Protein AF-A0A383EF62-F1 (afdb_monomer_lite)

Structure (mmCIF, N/CA/C/O backbone):
data_AF-A0A383EF62-F1
#
_entry.id   AF-A0A383EF62-F1
#
loop_
_atom_site.group_PDB
_atom_site.id
_atom_site.type_symbol
_atom_site.label_atom_id
_atom_site.label_alt_id
_atom_site.label_comp_id
_atom_site.label_asym_id
_atom_site.label_entity_id
_atom_site.label_seq_id
_atom_site.pdbx_PDB_ins_code
_atom_site.Cartn_x
_atom_site.Cartn_y
_atom_site.Cartn_z
_atom_site.occupancy
_atom_site.B_iso_or_equiv
_atom_site.auth_seq_id
_atom_site.auth_comp_id
_atom_site.auth_asym_id
_atom_site.auth_atom_id
_atom_site.pdbx_PDB_model_num
ATOM 1 N N . MET A 1 1 ? -13.815 38.422 -70.186 1.00 56.66 1 MET A N 1
ATOM 2 C CA . MET A 1 1 ? -12.789 39.256 -69.509 1.00 56.66 1 MET A CA 1
ATOM 3 C C . MET A 1 1 ? -13.040 39.519 -68.015 1.00 56.66 1 MET A C 1
ATOM 5 O O . MET A 1 1 ? -12.067 39.800 -67.333 1.00 56.66 1 MET A O 1
ATOM 9 N N . LYS A 1 2 ? -14.266 39.403 -67.470 1.00 50.16 2 LYS A N 1
ATOM 10 C CA . LYS A 1 2 ? -14.541 39.654 -66.032 1.00 50.16 2 LYS A CA 1
ATOM 11 C C . LYS A 1 2 ? -14.175 38.487 -65.085 1.00 50.16 2 LYS A C 1
ATOM 13 O O . LYS A 1 2 ? -13.701 38.729 -63.982 1.00 50.16 2 LYS A O 1
ATOM 18 N N . GLU A 1 3 ? -14.290 37.244 -65.553 1.00 51.97 3 GLU A N 1
ATOM 19 C CA . GLU A 1 3 ? -13.977 36.006 -64.801 1.00 51.97 3 GLU A CA 1
ATOM 20 C C . GLU A 1 3 ? -12.494 35.874 -64.390 1.00 51.97 3 GLU A C 1
ATOM 22 O O . GLU A 1 3 ? -12.165 35.470 -63.276 1.00 51.97 3 GLU A O 1
ATOM 27 N N . LEU A 1 4 ? -11.568 36.270 -65.272 1.00 53.25 4 LEU A N 1
ATOM 28 C CA . LEU A 1 4 ? -10.126 36.143 -65.022 1.00 53.25 4 LEU A CA 1
ATOM 29 C C . LEU A 1 4 ? -9.615 37.156 -63.981 1.00 53.25 4 LEU A C 1
ATOM 31 O O . LEU A 1 4 ? -8.597 36.921 -63.332 1.00 53.25 4 LEU A O 1
ATOM 35 N N . PHE A 1 5 ? -10.325 38.279 -63.829 1.00 52.62 5 PHE A N 1
ATOM 36 C CA . PHE A 1 5 ? -10.004 39.319 -62.855 1.00 52.62 5 PHE A CA 1
ATOM 37 C C . PHE A 1 5 ? -10.356 38.824 -61.446 1.00 52.62 5 PHE A C 1
ATOM 39 O O . PHE A 1 5 ? -9.477 38.747 -60.594 1.00 52.62 5 PHE A O 1
ATOM 46 N N . PHE A 1 6 ? -11.585 38.342 -61.231 1.00 53.09 6 PHE A N 1
ATOM 47 C CA . PHE A 1 6 ? -12.034 37.827 -59.928 1.00 53.09 6 PHE A CA 1
ATOM 48 C C . PHE A 1 6 ? -11.171 36.677 -59.391 1.00 53.09 6 PHE A C 1
ATOM 50 O O . PHE A 1 6 ? -10.865 36.634 -58.200 1.00 53.09 6 PHE A O 1
ATOM 57 N N . ARG A 1 7 ? -10.692 35.789 -60.269 1.00 54.44 7 ARG A N 1
ATOM 58 C CA . ARG A 1 7 ? -9.859 34.645 -59.874 1.00 54.44 7 ARG A CA 1
ATOM 59 C C . ARG A 1 7 ? -8.465 35.045 -59.373 1.00 54.44 7 ARG A C 1
ATOM 61 O O . ARG A 1 7 ? -7.948 34.392 -58.473 1.00 54.44 7 ARG A O 1
ATOM 68 N N . LYS A 1 8 ? -7.870 36.127 -59.898 1.00 54.38 8 LYS A N 1
ATOM 69 C CA . LYS A 1 8 ? -6.567 36.638 -59.427 1.00 54.38 8 LYS A CA 1
ATOM 70 C C . LYS A 1 8 ? -6.681 37.346 -58.078 1.00 54.38 8 LYS A C 1
ATOM 72 O O . LYS A 1 8 ? -5.857 37.098 -57.204 1.00 54.38 8 LYS A O 1
ATOM 77 N N . TYR A 1 9 ? -7.723 38.154 -57.878 1.00 57.47 9 TYR A N 1
ATOM 78 C CA . TYR A 1 9 ? -7.946 38.816 -56.588 1.00 57.47 9 TYR A CA 1
ATOM 79 C C . TYR A 1 9 ? -8.368 37.827 -55.500 1.00 57.47 9 TYR A C 1
ATOM 81 O O . TYR A 1 9 ? -7.901 37.953 -54.375 1.00 57.47 9 TYR A O 1
ATOM 89 N N . SER A 1 10 ? -9.148 36.793 -55.835 1.00 56.66 10 SER A N 1
ATOM 90 C CA . SER A 1 10 ? -9.503 35.731 -54.887 1.00 56.66 10 SER A CA 1
ATOM 91 C C . SER A 1 10 ? -8.289 34.917 -54.433 1.00 56.66 10 SER A C 1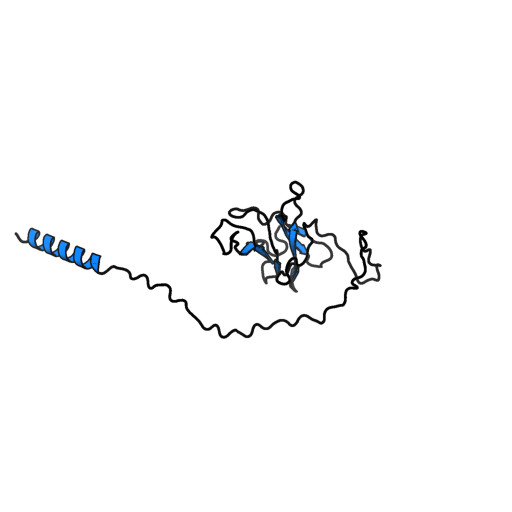
ATOM 93 O O . SER A 1 10 ? -8.230 34.533 -53.270 1.00 56.66 10 SER A O 1
ATOM 95 N N . PHE A 1 11 ? -7.312 34.672 -55.316 1.00 57.12 11 PHE A N 1
ATOM 96 C CA . PHE A 1 11 ? -6.078 33.965 -54.954 1.00 57.12 11 PHE A CA 1
ATOM 97 C C . PHE A 1 11 ? -5.161 34.829 -54.079 1.00 57.12 11 PHE A C 1
ATOM 99 O O . PHE A 1 11 ? -4.606 34.338 -53.101 1.00 57.12 11 PHE A O 1
ATOM 106 N N . ILE A 1 12 ? -5.049 36.127 -54.386 1.00 59.34 12 ILE A N 1
ATOM 107 C CA . ILE A 1 12 ? -4.284 37.083 -53.569 1.00 59.34 12 ILE A CA 1
ATOM 108 C C . ILE A 1 12 ? -4.917 37.229 -52.177 1.00 59.34 12 ILE A C 1
ATOM 110 O O . ILE A 1 12 ? -4.198 37.214 -51.181 1.00 59.34 12 ILE A O 1
ATOM 114 N N . LEU A 1 13 ? -6.251 37.277 -52.085 1.00 57.12 13 LEU A N 1
ATOM 115 C CA . LEU A 1 13 ? -6.953 37.347 -50.801 1.00 57.12 13 LEU A CA 1
ATOM 116 C C . LEU A 1 13 ? -6.716 36.090 -49.945 1.00 57.12 13 LEU A C 1
ATOM 118 O O . LEU A 1 13 ? -6.512 36.204 -48.741 1.00 57.12 13 LEU A O 1
ATOM 122 N N . PHE A 1 14 ? -6.696 34.904 -50.563 1.00 57.47 14 PHE A N 1
ATOM 123 C CA . PHE A 1 14 ? -6.457 33.636 -49.862 1.00 57.47 14 PHE A CA 1
ATOM 124 C C . PHE A 1 14 ? -5.013 33.509 -49.356 1.00 57.47 14 PHE A C 1
ATOM 126 O O . PHE A 1 14 ? -4.787 33.045 -48.240 1.00 57.47 14 PHE A O 1
ATOM 133 N N . VAL A 1 15 ? -4.034 33.978 -50.139 1.00 58.94 15 VAL A N 1
ATOM 134 C CA . VAL A 1 15 ? -2.626 34.009 -49.715 1.00 58.94 15 VAL A CA 1
ATOM 135 C C . VAL A 1 15 ? -2.436 35.002 -48.565 1.00 58.94 15 VAL A C 1
ATOM 137 O O . VAL A 1 15 ? -1.815 34.647 -47.566 1.00 58.94 15 VAL A O 1
ATOM 140 N N . CYS A 1 16 ? -3.043 36.192 -48.618 1.00 55.56 16 CYS A N 1
ATOM 141 C CA . CYS A 1 16 ? -2.976 37.153 -47.513 1.00 55.56 16 CYS A CA 1
ATOM 142 C C . CYS A 1 16 ? -3.655 36.650 -46.225 1.00 55.56 16 CYS A C 1
ATOM 144 O O . CYS A 1 16 ? -3.135 36.906 -45.143 1.00 55.56 16 CYS A O 1
ATOM 146 N N . LEU A 1 17 ? -4.756 35.893 -46.323 1.00 52.44 17 LEU A N 1
ATOM 147 C CA . LEU A 1 17 ? -5.434 35.309 -45.155 1.00 52.44 17 LEU A CA 1
ATOM 148 C C . LEU A 1 17 ? -4.648 34.139 -44.531 1.00 52.44 17 LEU A C 1
ATOM 150 O O . LEU A 1 17 ? -4.770 33.876 -43.339 1.00 52.44 17 LEU A O 1
ATOM 154 N N . SER A 1 18 ? -3.823 33.442 -45.321 1.00 55.59 18 SER A N 1
ATOM 155 C CA . SER A 1 18 ? -2.983 32.343 -44.822 1.00 55.59 18 SER A CA 1
ATOM 156 C C . SER A 1 18 ? -1.763 32.816 -44.019 1.00 55.59 18 SER A C 1
ATOM 158 O O . SER A 1 18 ? -1.292 32.091 -43.147 1.00 55.59 18 SER A O 1
ATOM 160 N N . VAL A 1 19 ? -1.282 34.046 -44.249 1.00 54.69 19 VAL A N 1
ATOM 161 C CA . VAL A 1 19 ? -0.115 34.610 -43.539 1.00 54.69 19 VAL A CA 1
ATOM 162 C C . VAL A 1 19 ? -0.500 35.221 -42.184 1.00 54.69 19 VAL A C 1
ATOM 164 O O . VAL A 1 19 ? 0.344 35.337 -41.300 1.00 54.69 19 VAL A O 1
ATOM 167 N N . THR A 1 20 ? -1.775 35.546 -41.960 1.00 53.31 20 THR A N 1
ATOM 168 C CA . THR A 1 20 ? -2.258 36.075 -40.671 1.00 53.31 20 THR A CA 1
ATOM 169 C C . THR A 1 20 ? -2.649 34.991 -39.662 1.00 53.31 20 THR A C 1
ATOM 171 O O . THR A 1 20 ? -3.020 35.315 -38.538 1.00 53.31 20 THR A O 1
ATOM 174 N N . LEU A 1 21 ? -2.521 33.708 -40.022 1.00 49.56 21 LEU A N 1
ATOM 175 C CA . LEU A 1 21 ? -2.702 32.561 -39.125 1.00 49.56 21 LEU A CA 1
ATOM 176 C C . LEU A 1 21 ? -1.355 31.957 -38.696 1.00 49.56 21 LEU A C 1
ATOM 178 O O . LEU A 1 21 ? -1.209 30.739 -38.597 1.00 49.56 21 LEU A O 1
ATOM 182 N N . LEU A 1 22 ? -0.360 32.792 -38.379 1.00 51.91 22 LEU A N 1
ATOM 183 C CA . LEU A 1 22 ? 0.607 32.372 -37.369 1.00 51.91 22 LEU A CA 1
ATOM 184 C C . LEU A 1 22 ? -0.126 32.426 -36.030 1.00 51.91 22 LEU A C 1
ATOM 186 O O . LEU A 1 22 ? -0.239 33.474 -35.402 1.00 51.91 22 LEU A O 1
ATOM 190 N N . ALA A 1 23 ? -0.667 31.283 -35.614 1.00 51.28 23 ALA A N 1
ATOM 191 C CA . ALA A 1 23 ? -1.029 31.085 -34.225 1.00 51.28 23 ALA A CA 1
ATOM 192 C C . ALA A 1 23 ? 0.264 31.213 -33.414 1.00 51.28 23 ALA A C 1
ATOM 194 O O . ALA A 1 23 ? 1.048 30.264 -33.329 1.00 51.28 23 ALA A O 1
ATOM 195 N N . GLU A 1 24 ? 0.516 32.399 -32.859 1.00 54.06 24 GLU A N 1
ATOM 196 C CA . GLU A 1 24 ? 1.435 32.533 -31.742 1.00 54.06 24 GLU A CA 1
ATOM 197 C C . GLU A 1 24 ? 0.962 31.517 -30.708 1.00 54.06 24 GLU A C 1
ATOM 199 O O . GLU A 1 24 ? -0.131 31.626 -30.158 1.00 54.06 24 GLU A O 1
ATOM 204 N N . ARG A 1 25 ? 1.743 30.453 -30.508 1.00 50.47 25 ARG A N 1
ATOM 205 C CA . ARG A 1 25 ? 1.612 29.645 -29.305 1.00 50.47 25 ARG A CA 1
ATOM 206 C C . ARG A 1 25 ? 2.207 30.532 -28.225 1.00 50.47 25 ARG A C 1
ATOM 208 O O . ARG A 1 25 ? 3.436 30.637 -28.209 1.00 50.47 25 ARG A O 1
ATOM 215 N N . PRO A 1 26 ? 1.409 31.213 -27.379 1.00 57.97 26 PRO A N 1
ATOM 216 C CA . PRO A 1 26 ? 2.000 31.915 -26.258 1.00 57.97 26 PRO A CA 1
ATOM 217 C C . PRO A 1 26 ? 2.837 30.876 -25.520 1.00 57.97 26 PRO A C 1
ATOM 219 O O . PRO A 1 26 ? 2.345 29.784 -25.213 1.00 57.97 26 PRO A O 1
ATOM 222 N N . ALA A 1 27 ? 4.127 31.166 -25.324 1.00 61.03 27 ALA A N 1
ATOM 223 C CA . ALA A 1 27 ? 4.949 30.339 -24.455 1.00 61.03 27 ALA A CA 1
ATOM 224 C C . ALA A 1 27 ? 4.149 30.155 -23.160 1.00 61.03 27 ALA A C 1
ATOM 226 O O . ALA A 1 27 ? 3.570 31.144 -22.696 1.00 61.03 27 ALA A O 1
ATOM 227 N N . PRO A 1 28 ? 4.023 28.924 -22.629 1.00 53.31 28 PRO A N 1
ATOM 228 C CA . PRO A 1 28 ? 3.208 28.687 -21.453 1.00 53.31 28 PRO A CA 1
ATOM 229 C C . PRO A 1 28 ? 3.714 29.620 -20.362 1.00 53.31 28 PRO A C 1
ATOM 231 O O . PRO A 1 28 ? 4.798 29.423 -19.813 1.00 53.31 28 PRO A O 1
ATOM 234 N N . ASN A 1 29 ? 2.952 30.679 -20.095 1.00 53.69 29 ASN A N 1
ATOM 235 C CA . ASN A 1 29 ? 3.241 31.545 -18.979 1.00 53.69 29 ASN A CA 1
ATOM 236 C C . ASN A 1 29 ? 3.002 30.650 -17.783 1.00 53.69 29 ASN A C 1
ATOM 238 O O . ASN A 1 29 ? 1.869 30.227 -17.537 1.00 53.69 29 ASN A O 1
ATOM 242 N N . ARG A 1 30 ? 4.087 30.279 -17.097 1.00 51.03 30 ARG A N 1
ATOM 243 C CA . ARG A 1 30 ? 3.991 29.591 -15.821 1.00 51.03 30 ARG A CA 1
ATOM 244 C C . ARG A 1 30 ? 3.109 30.493 -14.981 1.00 51.03 30 ARG A C 1
ATOM 246 O O . ARG A 1 30 ? 3.553 31.559 -14.564 1.00 51.03 30 ARG A O 1
ATOM 253 N N . MET A 1 31 ? 1.855 30.097 -14.784 1.00 46.22 31 MET A N 1
ATOM 254 C CA . MET A 1 31 ? 1.026 30.707 -13.770 1.00 46.22 31 MET A CA 1
ATOM 255 C C . MET A 1 31 ? 1.749 30.393 -12.467 1.00 46.22 31 MET A C 1
ATOM 257 O O . MET A 1 31 ? 1.543 29.352 -11.852 1.00 46.22 31 MET A O 1
ATOM 261 N N . GLN A 1 32 ? 2.626 31.297 -12.042 1.00 53.22 32 GLN A N 1
ATOM 262 C CA . GLN A 1 32 ? 2.832 31.547 -10.634 1.00 53.22 32 GLN A CA 1
ATOM 263 C C . GLN A 1 32 ? 1.521 32.162 -10.157 1.00 53.22 32 GLN A C 1
ATOM 265 O O . GLN A 1 32 ? 1.440 33.33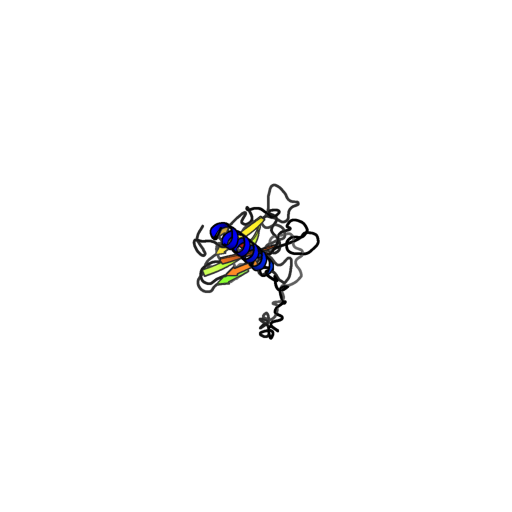5 -9.817 1.00 53.22 32 GLN A O 1
ATOM 270 N N . ALA A 1 33 ? 0.466 31.338 -10.120 1.00 53.56 33 ALA A N 1
ATOM 271 C CA . ALA A 1 33 ? -0.394 31.405 -8.972 1.00 53.56 33 ALA A CA 1
ATOM 272 C C . ALA A 1 33 ? 0.596 31.269 -7.822 1.00 53.56 33 ALA A C 1
ATOM 274 O O . ALA A 1 33 ? 1.200 30.211 -7.618 1.00 53.56 33 ALA A O 1
ATOM 275 N N . GLN A 1 34 ? 0.875 32.387 -7.160 1.00 53.75 34 GLN A N 1
ATOM 276 C CA . GLN A 1 34 ? 1.283 32.332 -5.783 1.00 53.75 34 GLN A CA 1
ATOM 277 C C . GLN A 1 34 ? 0.109 31.616 -5.129 1.00 53.75 34 GLN A C 1
ATOM 279 O O . GLN A 1 34 ? -0.900 32.224 -4.787 1.00 53.75 34 GLN A O 1
ATOM 284 N N . ILE A 1 35 ? 0.190 30.283 -5.118 1.00 54.69 35 ILE A N 1
ATOM 285 C CA . ILE A 1 35 ? -0.551 29.457 -4.198 1.00 54.69 35 ILE A CA 1
ATOM 286 C C . ILE A 1 35 ? -0.045 30.018 -2.888 1.00 54.69 35 ILE A C 1
ATOM 288 O O . ILE A 1 35 ? 1.066 29.709 -2.454 1.00 54.69 35 ILE A O 1
ATOM 292 N N . GLU A 1 36 ? -0.793 30.974 -2.345 1.00 50.06 36 GLU A N 1
ATOM 293 C CA . GLU A 1 36 ? -0.741 31.272 -0.936 1.00 50.06 36 GLU A CA 1
ATOM 294 C C . GLU A 1 36 ? -0.841 29.889 -0.323 1.00 50.06 36 GLU A C 1
ATOM 296 O O . GLU A 1 36 ? -1.825 29.185 -0.566 1.00 50.06 36 GLU A O 1
ATOM 301 N N . SER A 1 37 ? 0.271 29.403 0.238 1.00 54.56 37 SER A N 1
ATOM 302 C CA . SER A 1 37 ? 0.309 28.045 0.744 1.00 54.56 37 SER A CA 1
ATOM 303 C C . SER A 1 37 ? -0.840 28.014 1.728 1.00 54.56 37 SER A C 1
ATOM 305 O O . SER A 1 37 ? -0.752 28.695 2.751 1.00 54.56 37 SER A O 1
ATOM 307 N N . ALA A 1 38 ? -1.937 27.326 1.400 1.00 58.16 38 ALA A N 1
ATOM 308 C CA . ALA A 1 38 ? -2.932 26.997 2.396 1.00 58.16 38 ALA A CA 1
ATOM 309 C C . ALA A 1 38 ? -2.097 26.263 3.425 1.00 58.16 38 ALA A C 1
ATOM 311 O O . ALA A 1 38 ? -1.595 25.189 3.092 1.00 58.16 38 ALA A O 1
ATOM 312 N N . ALA A 1 39 ? -1.768 26.953 4.528 1.00 54.47 39 ALA A N 1
ATOM 313 C CA . ALA A 1 39 ? -0.686 26.573 5.418 1.00 54.47 39 ALA A CA 1
ATOM 314 C C . ALA A 1 39 ? -0.892 25.097 5.674 1.00 54.47 39 ALA A C 1
ATOM 316 O O . ALA A 1 39 ? -1.935 24.740 6.227 1.00 54.47 39 ALA A O 1
ATOM 317 N N . MET A 1 40 ? -0.014 24.264 5.094 1.00 48.78 40 MET A N 1
ATOM 318 C CA . MET A 1 40 ? -0.260 22.834 5.024 1.00 48.78 40 MET A CA 1
ATOM 319 C C . MET A 1 40 ? -0.469 22.440 6.466 1.00 48.78 40 MET A C 1
ATOM 321 O O . MET A 1 40 ? 0.440 22.612 7.281 1.00 48.78 40 MET A O 1
ATOM 325 N N . LYS A 1 41 ? -1.708 22.072 6.802 1.00 45.31 41 LYS A N 1
ATOM 326 C CA . LYS A 1 41 ? -2.071 21.786 8.175 1.00 45.31 41 LYS A CA 1
ATOM 327 C C . LYS A 1 41 ? -1.382 20.468 8.452 1.00 45.31 41 LYS A C 1
ATOM 329 O O . LYS A 1 41 ? -1.911 19.408 8.136 1.00 45.31 41 LYS A O 1
ATOM 334 N N . LEU A 1 42 ? -0.135 20.564 8.900 1.00 51.19 42 LEU A N 1
ATOM 335 C CA . LEU A 1 42 ? 0.658 19.424 9.284 1.00 51.19 42 LEU A CA 1
ATOM 336 C C . LEU A 1 42 ? -0.150 18.806 10.410 1.00 51.19 42 LEU A C 1
ATOM 338 O O . LEU A 1 42 ? -0.317 19.410 11.473 1.00 51.19 42 LEU A O 1
ATOM 342 N N . TRP A 1 43 ? -0.752 17.657 10.133 1.00 46.12 43 TRP A N 1
ATOM 343 C CA . TRP A 1 43 ? -1.301 16.834 11.184 1.00 46.12 43 TRP A CA 1
ATOM 344 C C . TRP A 1 43 ? -0.112 16.502 12.067 1.00 46.12 43 TRP A C 1
ATOM 346 O O . TRP A 1 43 ? 0.793 15.777 11.660 1.00 46.12 43 TRP A O 1
ATOM 356 N N . LEU A 1 44 ? -0.048 17.162 13.221 1.00 52.56 44 LEU A N 1
ATOM 357 C CA . LEU A 1 44 ? 0.991 16.900 14.190 1.00 52.56 44 LEU A CA 1
ATOM 358 C C . LEU A 1 44 ? 0.760 15.460 14.633 1.00 52.56 44 LEU A C 1
ATOM 360 O O . LEU A 1 44 ? -0.256 15.174 15.273 1.00 52.56 44 LEU A O 1
ATOM 364 N N . GLU A 1 45 ? 1.645 14.554 14.218 1.00 55.09 45 GLU A N 1
ATOM 365 C CA . GLU A 1 45 ? 1.599 13.176 14.686 1.00 55.09 45 GLU A CA 1
ATOM 366 C C . GLU A 1 45 ? 1.509 13.184 16.215 1.00 55.09 45 GLU A C 1
ATOM 368 O O . GLU A 1 45 ? 2.155 13.984 16.905 1.00 55.09 45 GLU A O 1
ATOM 373 N N . GLY A 1 46 ? 0.660 12.307 16.753 1.00 59.81 46 GLY A N 1
ATOM 374 C CA . GLY A 1 46 ? 0.599 12.088 18.191 1.00 59.81 46 GLY A CA 1
ATOM 375 C C . GLY A 1 46 ? 1.985 11.730 18.733 1.00 59.81 46 GLY A C 1
ATOM 376 O O . GLY A 1 46 ? 2.856 11.262 18.000 1.00 59.81 46 GLY A O 1
ATOM 377 N N . LYS A 1 47 ? 2.206 11.952 20.034 1.00 54.66 47 LYS A N 1
ATOM 378 C CA . LYS A 1 47 ? 3.489 11.630 20.676 1.00 54.66 47 LYS A CA 1
ATOM 379 C C . LYS A 1 47 ? 3.915 10.201 20.297 1.00 54.66 47 LYS A C 1
ATOM 381 O O . LYS A 1 47 ? 3.115 9.283 20.505 1.00 54.66 47 LYS A O 1
ATOM 386 N N . PRO A 1 48 ? 5.143 9.998 19.784 1.00 43.62 48 PRO A N 1
ATOM 387 C CA . PRO A 1 48 ? 5.600 8.678 19.386 1.00 43.62 48 PRO A CA 1
ATOM 388 C C . PRO A 1 48 ? 5.528 7.750 20.593 1.00 43.62 48 PRO A C 1
ATOM 390 O O . PRO A 1 48 ? 6.066 8.045 21.665 1.00 43.62 48 PRO A O 1
ATOM 393 N N . THR A 1 49 ? 4.841 6.626 20.440 1.00 43.09 49 THR A N 1
ATOM 394 C CA . THR A 1 49 ? 4.872 5.576 21.452 1.00 43.09 49 THR A CA 1
ATOM 395 C C . THR A 1 49 ? 6.248 4.927 21.372 1.00 43.09 49 THR A C 1
ATOM 397 O O . THR A 1 49 ? 6.647 4.426 20.321 1.00 43.09 49 THR A O 1
ATOM 400 N N . PHE A 1 50 ? 7.014 4.959 22.464 1.00 41.53 50 PHE A N 1
ATOM 401 C CA . PHE A 1 50 ? 8.311 4.290 22.519 1.00 41.53 50 PHE A CA 1
ATOM 402 C C . PHE A 1 50 ? 8.112 2.775 22.389 1.00 41.53 50 PHE A C 1
ATOM 404 O O . PHE A 1 50 ? 7.821 2.083 23.362 1.00 41.53 50 PHE A O 1
ATOM 411 N N . ILE A 1 51 ? 8.298 2.243 21.182 1.00 49.25 51 ILE A N 1
ATOM 412 C CA . ILE A 1 51 ? 8.457 0.806 20.978 1.00 49.25 51 ILE A CA 1
ATOM 413 C C . ILE A 1 51 ? 9.886 0.463 21.406 1.00 49.25 51 ILE A C 1
ATOM 415 O O . ILE A 1 51 ? 10.861 0.934 20.821 1.00 49.25 51 ILE A O 1
ATOM 419 N N . TYR A 1 52 ? 10.017 -0.329 22.472 1.00 40.41 52 TYR A N 1
ATOM 420 C CA . TYR A 1 52 ? 11.302 -0.743 23.038 1.00 40.41 52 TYR A CA 1
ATOM 421 C C . TYR A 1 52 ? 12.261 -1.280 21.960 1.00 40.41 52 TYR A C 1
ATOM 423 O O . TYR A 1 52 ? 12.081 -2.378 21.428 1.00 40.41 52 TYR A O 1
ATOM 431 N N . LYS A 1 53 ? 13.339 -0.525 21.702 1.00 42.47 53 LYS A N 1
ATOM 432 C CA . LYS A 1 53 ? 14.403 -0.786 20.711 1.00 42.47 53 LYS A CA 1
ATOM 433 C C . LYS A 1 53 ? 15.382 -1.897 21.128 1.00 42.47 53 LYS A C 1
ATOM 435 O O . LYS A 1 53 ? 16.571 -1.840 20.827 1.00 42.47 53 LYS A O 1
ATOM 440 N N . LYS A 1 54 ? 14.915 -2.913 21.856 1.00 44.91 54 LYS A N 1
ATOM 441 C CA . LYS A 1 54 ? 15.742 -4.067 22.228 1.00 44.91 54 LYS A CA 1
ATOM 442 C C . LYS A 1 54 ? 14.977 -5.369 22.028 1.00 44.91 54 LYS A C 1
ATOM 444 O O . LYS A 1 54 ? 14.588 -6.029 22.981 1.00 44.91 54 LYS A O 1
ATOM 449 N N . SER A 1 55 ? 14.791 -5.769 20.773 1.00 44.31 55 SER A N 1
ATOM 450 C CA . SER A 1 55 ? 14.809 -7.201 20.467 1.00 44.31 55 SER A CA 1
ATOM 451 C C . SER A 1 55 ? 15.485 -7.442 19.123 1.00 44.31 55 SER A C 1
ATOM 453 O O . SER A 1 55 ? 14.848 -7.386 18.076 1.00 44.31 55 SER A O 1
ATOM 455 N N . ASN A 1 56 ? 16.770 -7.779 19.163 1.00 46.62 56 ASN A N 1
ATOM 456 C CA . ASN A 1 56 ? 17.412 -8.522 18.081 1.00 46.62 56 ASN A CA 1
ATOM 457 C C . ASN A 1 56 ? 17.036 -10.004 18.231 1.00 46.62 56 ASN A C 1
ATOM 459 O O . ASN A 1 56 ? 17.884 -10.846 18.499 1.00 46.62 56 ASN A O 1
ATOM 463 N N . SER A 1 57 ? 15.740 -10.306 18.161 1.00 43.59 57 SER A N 1
ATOM 464 C CA . SER A 1 57 ? 15.239 -11.676 18.118 1.00 43.59 57 SER A CA 1
ATOM 465 C C . SER A 1 57 ? 14.834 -11.952 16.680 1.00 43.59 57 SER A C 1
ATOM 467 O O . SER A 1 57 ? 13.904 -11.324 16.185 1.00 43.59 57 SER A O 1
ATOM 469 N N . SER A 1 58 ? 15.507 -12.901 16.032 1.00 49.00 58 SER A N 1
ATOM 470 C CA . SER A 1 58 ? 15.085 -13.484 14.751 1.00 49.00 58 SER A CA 1
ATOM 471 C C . SER A 1 58 ? 13.807 -14.325 14.872 1.00 49.00 58 SER A C 1
ATOM 473 O O . SER A 1 58 ? 13.264 -14.762 13.862 1.00 49.00 58 SER A O 1
ATOM 475 N N . SER A 1 59 ? 13.321 -14.566 16.094 1.00 45.69 59 SER A N 1
ATOM 476 C CA . SER A 1 59 ? 12.071 -15.280 16.341 1.00 45.69 59 SER A CA 1
ATOM 477 C C . SER A 1 59 ? 10.866 -14.339 16.301 1.00 45.69 59 SER A C 1
ATOM 479 O O . SER A 1 59 ? 10.940 -13.206 16.792 1.00 45.69 59 SER A O 1
ATOM 481 N N . LEU A 1 60 ? 9.763 -14.838 15.727 1.00 47.25 60 LEU A N 1
ATOM 482 C CA . LEU A 1 60 ? 8.432 -14.232 15.771 1.00 47.25 60 LEU A CA 1
ATOM 483 C C . LEU A 1 60 ? 8.143 -13.730 17.189 1.00 47.25 60 LEU A C 1
ATOM 485 O O . LEU A 1 60 ? 8.135 -14.498 18.154 1.00 47.25 60 LEU A O 1
ATOM 489 N N . ARG A 1 61 ? 7.920 -12.421 17.323 1.00 50.88 61 ARG A N 1
ATOM 490 C CA . ARG A 1 61 ? 7.537 -11.810 18.593 1.00 50.88 61 ARG A CA 1
ATOM 491 C C . ARG A 1 61 ? 6.105 -12.240 18.915 1.00 50.88 61 ARG A C 1
ATOM 493 O O . ARG A 1 61 ? 5.150 -11.603 18.488 1.00 50.88 61 ARG A O 1
ATOM 500 N N . ASN A 1 62 ? 5.968 -13.318 19.681 1.00 47.91 62 ASN A N 1
ATOM 501 C CA . ASN A 1 62 ? 4.693 -13.735 20.252 1.00 47.91 62 ASN A CA 1
ATOM 502 C C . ASN A 1 62 ? 4.301 -12.733 21.344 1.00 47.91 62 ASN A C 1
ATOM 504 O O . ASN A 1 62 ? 4.803 -12.792 22.469 1.00 47.91 62 ASN A O 1
ATOM 508 N N . TYR A 1 63 ? 3.438 -11.774 21.011 1.00 53.25 63 TYR A N 1
ATOM 509 C CA . TYR A 1 63 ? 2.801 -10.941 22.025 1.00 53.25 63 TYR A CA 1
ATOM 510 C C . TYR A 1 63 ? 1.932 -11.853 22.898 1.00 53.25 63 TYR A C 1
ATOM 512 O O . TYR A 1 63 ? 1.159 -12.660 22.382 1.00 53.25 63 TYR A O 1
ATOM 520 N N . ARG A 1 64 ? 2.086 -11.780 24.229 1.00 45.19 64 ARG A N 1
ATOM 521 C CA . ARG A 1 64 ? 1.171 -12.487 25.135 1.00 45.19 64 ARG A CA 1
ATOM 522 C C . ARG A 1 64 ? -0.244 -12.011 24.830 1.00 45.19 64 ARG A C 1
ATOM 524 O O . ARG A 1 64 ? -0.467 -10.809 24.721 1.00 45.19 64 ARG A O 1
ATOM 531 N N . SER A 1 65 ? -1.179 -12.954 24.755 1.00 47.66 65 SER A N 1
ATOM 532 C CA . SER A 1 65 ? -2.617 -12.700 24.655 1.00 47.66 65 SER A CA 1
ATOM 533 C C . SER A 1 65 ? -3.154 -12.096 25.965 1.00 47.66 65 SER A C 1
ATOM 535 O O . SER A 1 65 ? -3.976 -12.676 26.663 1.00 47.66 65 SER A O 1
ATOM 537 N N . SER A 1 66 ? -2.648 -10.931 26.368 1.00 52.91 66 SER A N 1
ATOM 538 C CA . SER A 1 66 ? -3.347 -10.047 27.295 1.00 52.91 66 SER A CA 1
ATOM 539 C C . SER A 1 66 ? -4.338 -9.227 26.467 1.00 52.91 66 SER A C 1
ATOM 541 O O . SER A 1 66 ? -4.055 -8.091 26.112 1.00 52.91 66 SER A O 1
ATOM 543 N N . SER A 1 67 ? -5.416 -9.896 26.047 1.00 55.62 67 SER A N 1
ATOM 544 C CA . SER A 1 67 ? -6.748 -9.421 25.615 1.00 55.62 67 SER A CA 1
ATOM 545 C C . SER A 1 67 ? -6.945 -8.177 24.719 1.00 55.62 67 SER A C 1
ATOM 547 O O . SER A 1 67 ? -8.095 -7.834 24.474 1.00 55.62 67 SER A O 1
ATOM 549 N N . SER A 1 68 ? -5.920 -7.500 24.199 1.00 67.75 68 SER A N 1
ATOM 550 C CA . SER A 1 68 ? -6.105 -6.300 23.353 1.00 67.75 68 SER A CA 1
ATOM 551 C C . SER A 1 68 ? -5.141 -6.180 22.168 1.00 67.75 68 SER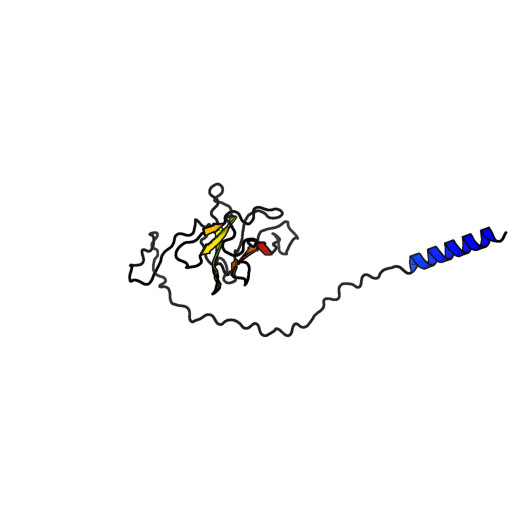 A C 1
ATOM 553 O O . SER A 1 68 ? -5.093 -5.138 21.520 1.00 67.75 68 SER A O 1
ATOM 555 N N . VAL A 1 69 ? -4.374 -7.232 21.865 1.00 68.75 69 VAL A N 1
ATOM 556 C CA . VAL A 1 69 ? -3.470 -7.274 20.706 1.00 68.75 69 VAL A CA 1
ATOM 557 C C . VAL A 1 69 ? -3.860 -8.447 19.816 1.00 68.75 69 VAL A C 1
ATOM 559 O O . VAL A 1 69 ? -3.783 -9.598 20.246 1.00 68.75 69 VAL A O 1
ATOM 562 N N . SER A 1 70 ? -4.253 -8.151 18.578 1.00 73.00 70 SER A N 1
ATOM 563 C CA . SER A 1 70 ? -4.433 -9.132 17.509 1.00 73.00 70 SER A CA 1
ATOM 564 C C . SER A 1 70 ? -3.219 -9.111 16.577 1.00 73.00 70 SER A C 1
ATOM 566 O O . SER A 1 70 ? -2.608 -8.070 16.332 1.00 73.00 70 SER A O 1
ATOM 568 N N . ILE A 1 71 ? -2.833 -10.289 16.088 1.00 81.38 71 ILE A N 1
ATOM 569 C CA . ILE A 1 71 ? -1.785 -10.453 15.078 1.00 81.38 71 ILE A CA 1
ATOM 570 C C . ILE A 1 71 ? -2.427 -11.206 13.927 1.00 81.38 71 ILE A C 1
ATOM 572 O O . ILE A 1 71 ? -2.911 -12.321 14.114 1.00 81.38 71 ILE A O 1
ATOM 576 N N . VAL A 1 72 ? -2.420 -10.594 12.750 1.00 84.44 72 VAL A N 1
ATOM 577 C CA . VAL A 1 72 ? -3.044 -11.144 11.549 1.00 84.44 72 VAL A CA 1
ATOM 578 C C . VAL A 1 72 ? -1.979 -11.258 10.470 1.00 84.44 72 VAL A C 1
ATOM 580 O O . VAL A 1 72 ? -1.235 -10.309 10.215 1.00 84.44 72 VAL A O 1
ATOM 583 N N . LEU A 1 73 ? -1.878 -12.437 9.858 1.00 87.94 73 LEU A N 1
ATOM 584 C CA . LEU A 1 73 ? -1.070 -12.620 8.659 1.00 87.94 73 LEU A CA 1
ATOM 585 C C . LEU A 1 73 ? -1.824 -12.002 7.479 1.00 87.94 73 LEU A C 1
ATOM 587 O O . LEU A 1 73 ? -2.947 -12.409 7.199 1.00 87.94 73 LEU A O 1
ATOM 591 N N . VAL A 1 74 ? -1.199 -11.035 6.808 1.00 90.81 74 VAL A N 1
ATOM 592 C CA . VAL A 1 74 ? -1.762 -10.395 5.611 1.00 90.81 74 VAL A CA 1
ATOM 593 C C . VAL A 1 74 ? -1.237 -11.085 4.355 1.00 90.81 74 VAL A C 1
ATOM 595 O O . VAL A 1 74 ? -2.007 -11.713 3.643 1.00 90.81 74 VAL A O 1
ATOM 598 N N . ASP A 1 75 ? 0.072 -11.025 4.103 1.00 91.12 75 ASP A N 1
ATOM 599 C CA . ASP A 1 75 ? 0.701 -11.683 2.950 1.00 91.12 75 ASP A CA 1
ATOM 600 C C . ASP A 1 75 ? 2.205 -11.939 3.225 1.00 91.12 75 ASP A C 1
ATOM 602 O O . ASP A 1 75 ? 2.670 -11.841 4.366 1.00 91.12 75 ASP A O 1
ATOM 606 N N . SER A 1 76 ? 2.992 -12.213 2.184 1.00 88.69 76 SER A N 1
ATOM 607 C CA . SER A 1 76 ? 4.450 -12.092 2.158 1.00 88.69 76 SER A CA 1
ATOM 608 C C . SER A 1 76 ? 4.879 -10.813 1.431 1.00 88.69 76 SER A C 1
ATOM 610 O O . SER A 1 76 ? 4.499 -10.580 0.284 1.00 88.69 76 SER A O 1
ATOM 612 N N . SER A 1 77 ? 5.734 -10.004 2.065 1.00 85.69 77 SER A N 1
ATOM 613 C CA . SER A 1 77 ? 6.230 -8.745 1.491 1.00 85.69 77 SER A CA 1
ATOM 614 C C . SER A 1 77 ? 7.754 -8.713 1.347 1.00 85.69 77 SER A C 1
ATOM 616 O O . SER A 1 77 ? 8.496 -9.147 2.234 1.00 85.69 77 SER A O 1
ATOM 618 N N . ARG A 1 78 ? 8.237 -8.127 0.246 1.00 79.88 78 ARG A N 1
ATOM 619 C CA . ARG A 1 78 ? 9.649 -7.804 0.017 1.00 79.88 78 ARG A CA 1
ATOM 620 C C . ARG A 1 78 ? 9.993 -6.473 0.687 1.00 79.88 78 ARG A C 1
ATOM 622 O O . ARG A 1 78 ? 9.505 -5.420 0.294 1.00 79.88 78 ARG A O 1
ATOM 629 N N . ASN A 1 79 ? 10.918 -6.506 1.648 1.00 73.38 79 ASN A N 1
ATOM 630 C CA . ASN A 1 79 ? 11.308 -5.353 2.479 1.00 73.38 79 ASN A CA 1
ATOM 631 C C . ASN A 1 79 ? 10.199 -4.846 3.429 1.00 73.38 79 ASN A C 1
ATOM 633 O O . ASN A 1 79 ? 10.270 -3.717 3.910 1.00 73.38 79 ASN A O 1
ATOM 637 N N . GLY A 1 80 ? 9.219 -5.698 3.748 1.00 66.62 80 GLY A N 1
ATOM 638 C CA . GLY A 1 80 ? 8.203 -5.437 4.770 1.00 66.62 80 GLY A CA 1
ATOM 639 C C . GLY A 1 80 ? 7.026 -4.570 4.313 1.00 66.62 80 GLY A C 1
ATOM 640 O O . GLY A 1 80 ? 6.919 -4.156 3.162 1.00 66.62 80 GLY A O 1
ATOM 641 N N . TYR A 1 81 ? 6.097 -4.335 5.237 1.00 62.78 81 TYR A N 1
ATOM 642 C CA . TYR A 1 81 ? 4.831 -3.623 5.006 1.00 62.78 81 TYR A CA 1
ATOM 643 C C . TYR A 1 81 ? 4.921 -2.112 5.265 1.00 62.78 81 TYR A C 1
ATOM 645 O O . TYR A 1 81 ? 3.917 -1.418 5.196 1.00 62.78 81 TYR A O 1
ATOM 653 N N . GLY A 1 82 ? 6.102 -1.595 5.625 1.00 60.97 82 GLY A N 1
ATOM 654 C CA . GLY A 1 82 ? 6.209 -0.310 6.311 1.00 60.97 82 GLY A CA 1
ATOM 655 C C . GLY A 1 82 ? 7.408 0.533 5.899 1.00 60.97 82 GLY A C 1
ATOM 656 O O . GLY A 1 82 ? 8.548 0.121 6.084 1.00 60.97 82 GLY A O 1
ATOM 657 N N . MET A 1 83 ? 7.113 1.738 5.405 1.00 54.12 83 MET A N 1
ATOM 658 C CA . MET A 1 83 ? 7.952 2.942 5.431 1.00 54.12 83 MET A CA 1
ATOM 659 C C . MET A 1 83 ? 9.431 2.762 5.080 1.00 54.12 83 MET A C 1
ATOM 661 O O . MET A 1 83 ? 10.311 3.119 5.860 1.00 54.12 83 MET A O 1
ATOM 665 N N . VAL A 1 84 ? 9.741 2.308 3.862 1.00 52.62 84 VAL A N 1
ATOM 666 C CA . VAL A 1 84 ? 11.114 2.494 3.347 1.00 52.62 84 VAL A CA 1
ATOM 667 C C . VAL A 1 84 ? 11.471 3.995 3.320 1.00 52.62 84 VAL A C 1
ATOM 669 O O . VAL A 1 84 ? 12.636 4.357 3.454 1.00 52.62 84 VAL A O 1
ATOM 672 N N . ALA A 1 85 ? 10.463 4.871 3.206 1.00 60.94 85 ALA A N 1
ATOM 673 C CA . ALA A 1 85 ? 10.578 6.316 3.366 1.00 60.94 85 ALA A CA 1
ATOM 674 C C . ALA A 1 85 ? 9.450 6.859 4.263 1.00 60.94 85 ALA A C 1
ATOM 676 O O . ALA A 1 85 ? 8.311 6.393 4.173 1.00 60.94 85 ALA A O 1
ATOM 677 N N . GLY A 1 86 ? 9.748 7.878 5.081 1.00 58.62 86 GLY A N 1
ATOM 678 C CA . GLY A 1 86 ? 8.780 8.516 5.992 1.00 58.62 86 GLY A CA 1
ATOM 679 C C . GLY A 1 86 ? 7.609 9.220 5.294 1.00 58.62 86 GLY A C 1
ATOM 680 O O . GLY A 1 86 ? 6.649 9.608 5.940 1.00 58.62 86 GLY A O 1
ATOM 681 N N . ASN A 1 87 ? 7.667 9.360 3.969 1.00 68.62 87 ASN A N 1
ATOM 682 C CA . ASN A 1 87 ? 6.618 9.959 3.145 1.00 68.62 87 ASN A CA 1
ATOM 683 C C . ASN A 1 87 ? 5.592 8.939 2.623 1.00 68.62 87 ASN A C 1
ATOM 685 O O . ASN A 1 87 ? 4.715 9.320 1.855 1.00 68.62 87 ASN A O 1
ATOM 689 N N . THR A 1 88 ? 5.725 7.652 2.964 1.00 76.00 88 THR A N 1
ATOM 690 C CA . THR A 1 88 ? 4.770 6.617 2.531 1.00 76.00 88 THR A CA 1
ATOM 691 C C . THR A 1 88 ? 3.728 6.347 3.600 1.00 76.00 88 THR A C 1
ATOM 693 O O . THR A 1 88 ? 4.056 6.262 4.782 1.00 76.00 88 THR A O 1
ATOM 696 N N . THR A 1 89 ? 2.482 6.157 3.172 1.00 87.25 89 THR A N 1
ATOM 697 C CA . THR A 1 89 ? 1.351 5.833 4.050 1.00 87.25 89 THR A CA 1
ATOM 698 C C . THR A 1 89 ? 0.827 4.446 3.679 1.00 87.25 89 THR A C 1
ATOM 700 O O . THR A 1 89 ? -0.142 4.341 2.938 1.00 87.25 89 THR A O 1
ATOM 703 N N . PRO A 1 90 ? 1.481 3.354 4.114 1.00 89.50 90 PRO A N 1
ATOM 704 C CA . PRO A 1 90 ? 1.160 2.000 3.653 1.00 89.50 90 PRO A CA 1
ATOM 705 C C . PRO A 1 90 ? -0.133 1.425 4.246 1.00 89.50 90 PRO A C 1
ATOM 707 O O . PRO A 1 90 ? -0.585 0.384 3.791 1.00 89.50 90 PRO A O 1
ATOM 710 N N . LEU A 1 91 ? -0.727 2.067 5.253 1.00 90.81 91 LEU A N 1
ATOM 711 C CA . LEU A 1 91 ? -1.989 1.667 5.870 1.00 90.81 91 LEU A CA 1
ATOM 712 C C . LEU A 1 91 ? -2.865 2.907 6.045 1.00 90.81 91 LEU A C 1
ATOM 714 O O . LEU A 1 91 ? -2.414 3.911 6.595 1.00 90.81 91 LEU A O 1
ATOM 718 N N . SER A 1 92 ? -4.111 2.816 5.602 1.00 91.56 92 SER A N 1
ATOM 719 C CA . SER A 1 92 ? -5.130 3.848 5.759 1.00 91.56 92 SER A CA 1
ATOM 720 C C . SER A 1 92 ? -6.390 3.238 6.366 1.00 91.56 92 SER A C 1
ATOM 722 O O . SER A 1 92 ? -6.659 2.050 6.189 1.00 91.56 92 SER A O 1
ATOM 724 N N . TYR A 1 93 ? -7.139 4.052 7.104 1.00 91.81 93 TYR A N 1
ATOM 725 C CA . TYR A 1 93 ? -8.395 3.669 7.734 1.00 91.81 93 TYR A CA 1
ATOM 726 C C . TYR A 1 93 ? -9.492 4.647 7.322 1.00 91.81 93 TYR A C 1
ATOM 728 O O . TYR A 1 93 ? -9.313 5.862 7.435 1.00 91.81 93 TYR A O 1
ATOM 736 N N . HIS A 1 94 ? -10.624 4.106 6.889 1.00 88.00 94 HIS A N 1
ATOM 737 C CA . HIS A 1 94 ? -11.851 4.838 6.625 1.00 88.00 94 HIS A CA 1
ATOM 738 C C . HIS A 1 94 ? -12.925 4.407 7.639 1.00 88.00 94 HIS A C 1
ATOM 740 O O . HIS A 1 94 ? -13.156 3.207 7.774 1.00 88.00 94 HIS A O 1
ATOM 746 N N . PRO A 1 95 ? -13.618 5.331 8.332 1.00 85.50 95 PRO A N 1
ATOM 747 C CA . PRO A 1 95 ? -14.575 4.982 9.389 1.00 85.50 95 PRO A CA 1
ATOM 748 C C . PRO A 1 95 ? -15.715 4.052 8.966 1.00 85.50 95 PRO A C 1
ATOM 750 O O . PRO A 1 95 ? -16.200 3.284 9.788 1.00 85.50 95 PRO A O 1
ATOM 753 N N . GLU A 1 96 ? -16.145 4.143 7.709 1.00 86.81 96 GLU A N 1
ATOM 754 C CA . GLU A 1 96 ? -17.279 3.367 7.188 1.00 86.81 96 GLU A CA 1
ATOM 755 C C . GLU A 1 96 ? -16.847 2.100 6.447 1.00 86.81 96 GLU A C 1
ATOM 757 O O . GLU A 1 96 ? -17.634 1.168 6.344 1.00 86.81 96 GLU A O 1
ATOM 762 N N . ASN A 1 97 ? -15.600 2.053 5.960 1.00 87.00 97 ASN A N 1
ATOM 763 C CA . ASN A 1 97 ? -15.135 0.975 5.080 1.00 87.00 97 ASN A CA 1
ATOM 764 C C . ASN A 1 97 ? -14.061 0.096 5.738 1.00 87.00 97 ASN A C 1
ATOM 766 O O . ASN A 1 97 ? -13.900 -1.053 5.360 1.00 87.00 97 ASN A O 1
ATOM 770 N N . GLY A 1 98 ? -13.327 0.598 6.731 1.00 90.56 98 GLY A N 1
ATOM 771 C CA . GLY A 1 98 ? -12.267 -0.139 7.417 1.00 90.56 98 GLY A CA 1
ATOM 772 C C . GLY A 1 98 ? -10.866 0.180 6.898 1.00 90.56 98 GLY A C 1
ATOM 773 O O . GLY A 1 98 ? -10.538 1.320 6.568 1.00 90.56 98 GLY A O 1
ATOM 774 N N . PHE A 1 99 ? -9.998 -0.823 6.897 1.00 92.56 99 PHE A N 1
ATOM 775 C CA . PHE A 1 99 ? -8.569 -0.724 6.632 1.00 92.56 99 PHE A CA 1
ATOM 776 C C . PHE A 1 99 ? -8.223 -1.073 5.190 1.00 92.56 99 PHE A C 1
ATOM 778 O O . PHE A 1 99 ? -8.619 -2.117 4.677 1.00 92.56 99 PHE A O 1
ATOM 785 N N . ILE A 1 100 ? -7.369 -0.256 4.583 1.00 93.75 100 ILE A N 1
ATOM 786 C CA . ILE A 1 100 ? -6.714 -0.559 3.313 1.00 93.75 100 ILE A CA 1
ATOM 787 C C . ILE A 1 100 ? -5.201 -0.448 3.478 1.00 93.75 100 ILE A C 1
ATOM 789 O O . ILE A 1 100 ? -4.679 0.531 4.015 1.00 93.75 100 ILE A O 1
ATOM 793 N N . MET A 1 101 ? -4.490 -1.470 3.023 1.00 92.75 101 MET A N 1
ATOM 794 C CA . MET A 1 101 ? -3.042 -1.583 3.103 1.00 92.75 101 MET A CA 1
ATOM 795 C C . MET A 1 101 ? -2.437 -1.689 1.705 1.00 92.75 101 MET A C 1
ATOM 797 O O . MET A 1 101 ? -3.011 -2.333 0.834 1.00 92.75 101 MET A O 1
ATOM 801 N N . ALA A 1 102 ? -1.255 -1.110 1.517 1.00 92.31 102 ALA A N 1
ATOM 802 C CA . ALA A 1 102 ? -0.440 -1.221 0.317 1.00 92.31 102 ALA A CA 1
ATOM 803 C C . ALA A 1 102 ? 0.969 -1.702 0.685 1.00 92.31 102 ALA A C 1
ATOM 805 O O . ALA A 1 102 ? 1.558 -1.244 1.665 1.00 92.31 102 ALA A O 1
ATOM 806 N N . TYR A 1 103 ? 1.529 -2.624 -0.093 1.00 91.88 103 TYR A N 1
ATOM 807 C CA . TYR A 1 103 ? 2.844 -3.202 0.186 1.00 91.88 103 TYR A CA 1
ATOM 808 C C . TYR A 1 103 ? 3.527 -3.728 -1.073 1.00 91.88 103 TYR A C 1
ATOM 810 O O . TYR A 1 103 ? 2.942 -3.837 -2.149 1.00 91.88 103 TYR A O 1
ATOM 818 N N . ARG A 1 104 ? 4.817 -4.032 -0.928 1.00 90.44 104 ARG A N 1
ATOM 819 C CA . ARG A 1 104 ? 5.617 -4.687 -1.959 1.00 90.44 104 ARG A CA 1
ATOM 820 C C . ARG A 1 104 ? 5.426 -6.187 -1.857 1.00 90.44 104 ARG A C 1
ATOM 822 O O . ARG A 1 104 ? 6.094 -6.840 -1.063 1.00 90.44 104 ARG A O 1
ATOM 829 N N . GLN A 1 105 ? 4.511 -6.736 -2.632 1.00 90.56 105 GLN A N 1
ATOM 830 C CA . GLN A 1 105 ? 4.254 -8.164 -2.618 1.00 90.56 105 GLN A CA 1
ATOM 831 C C . GLN A 1 105 ? 5.505 -8.946 -3.032 1.00 90.56 105 GLN A C 1
ATOM 833 O O . GLN A 1 105 ? 6.196 -8.600 -3.995 1.00 90.56 105 GLN A O 1
ATOM 838 N N . TRP A 1 106 ? 5.819 -9.993 -2.269 1.00 89.06 106 TRP A N 1
ATOM 839 C CA . TRP A 1 106 ? 6.966 -10.846 -2.542 1.00 89.06 106 TRP A CA 1
ATOM 840 C C . TRP A 1 106 ? 6.802 -11.589 -3.874 1.00 89.06 106 TRP A C 1
ATOM 842 O O . TRP A 1 106 ? 5.813 -12.289 -4.087 1.00 89.06 106 TRP A O 1
ATOM 852 N N . ILE A 1 107 ? 7.814 -11.492 -4.737 1.00 85.62 107 ILE A N 1
ATOM 853 C CA . ILE A 1 107 ? 7.898 -12.250 -5.988 1.00 85.62 107 ILE A CA 1
ATOM 854 C C . ILE A 1 107 ? 8.742 -13.492 -5.716 1.00 85.62 107 ILE A C 1
ATOM 856 O O . ILE A 1 107 ? 9.904 -13.387 -5.327 1.00 85.62 107 ILE A O 1
ATOM 860 N N . ARG A 1 108 ? 8.146 -14.678 -5.877 1.00 79.25 108 ARG A N 1
ATOM 861 C CA . ARG A 1 108 ? 8.825 -15.949 -5.574 1.00 79.25 108 ARG A CA 1
ATOM 862 C C . ARG A 1 108 ? 9.959 -16.255 -6.543 1.00 79.25 108 ARG A C 1
ATOM 864 O O . ARG A 1 108 ? 10.985 -16.766 -6.106 1.00 79.25 108 ARG A O 1
ATOM 871 N N . ASP A 1 109 ? 9.769 -15.909 -7.810 1.00 80.75 109 ASP A N 1
ATOM 872 C CA . ASP A 1 109 ? 10.648 -16.349 -8.895 1.00 80.75 109 ASP A CA 1
ATOM 873 C C . ASP A 1 109 ? 11.829 -15.401 -9.138 1.00 80.75 109 ASP A C 1
ATOM 875 O O . ASP A 1 109 ? 12.786 -15.766 -9.813 1.00 80.75 109 ASP A O 1
ATOM 879 N N . ASP A 1 110 ? 11.804 -14.209 -8.536 1.00 78.75 110 ASP A N 1
ATOM 880 C CA . ASP A 1 110 ? 12.898 -13.249 -8.611 1.00 78.75 110 ASP A CA 1
ATOM 881 C C . ASP A 1 110 ? 13.082 -12.536 -7.258 1.00 78.75 110 ASP A C 1
ATOM 883 O O . ASP A 1 110 ? 12.345 -11.613 -6.904 1.00 78.75 110 ASP A O 1
ATOM 887 N N . PRO A 1 111 ? 14.074 -12.949 -6.452 1.00 70.62 111 PRO A N 1
ATOM 888 C CA . PRO A 1 111 ? 14.378 -12.308 -5.185 1.00 70.62 111 PRO A CA 1
ATOM 889 C C . PRO A 1 111 ? 15.300 -11.092 -5.353 1.00 70.62 111 PRO A C 1
ATOM 891 O O . PRO A 1 111 ? 15.782 -10.580 -4.345 1.00 70.62 111 PRO A O 1
ATOM 894 N N . THR A 1 112 ? 15.634 -10.644 -6.561 1.00 75.69 112 THR A N 1
ATOM 895 C CA . THR A 1 112 ? 16.473 -9.451 -6.779 1.00 75.69 112 THR A CA 1
ATOM 896 C C . THR A 1 112 ? 15.639 -8.196 -7.011 1.00 75.69 112 THR A C 1
ATOM 898 O O . THR A 1 112 ? 16.083 -7.087 -6.706 1.00 75.69 112 THR A O 1
ATOM 901 N N . VAL A 1 113 ? 14.391 -8.373 -7.441 1.00 78.94 113 VAL A N 1
ATOM 902 C CA . VAL A 1 113 ? 13.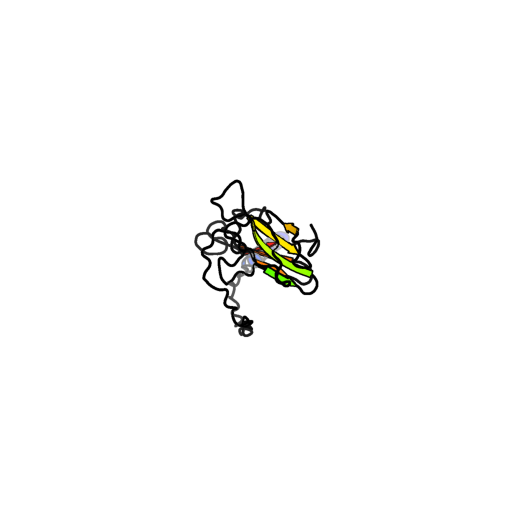438 -7.288 -7.665 1.00 78.94 113 VAL A CA 1
ATOM 903 C C . VAL A 1 113 ? 12.813 -6.768 -6.370 1.00 78.94 113 VAL A C 1
ATOM 905 O O . VAL A 1 113 ? 12.868 -7.371 -5.294 1.00 78.94 113 VAL A O 1
ATOM 908 N N . SER A 1 114 ? 12.203 -5.590 -6.463 1.00 79.12 114 SER A N 1
ATOM 909 C CA . SER A 1 114 ? 11.598 -4.910 -5.325 1.00 79.12 114 SER A CA 1
ATOM 910 C C . SER A 1 114 ? 10.257 -5.482 -4.872 1.00 79.12 114 SER A C 1
ATOM 912 O O . SER A 1 114 ? 9.791 -5.076 -3.810 1.00 79.12 114 SER A O 1
ATOM 914 N N . GLY A 1 115 ? 9.662 -6.393 -5.642 1.00 87.56 115 GLY A N 1
ATOM 915 C CA . GLY A 1 115 ? 8.304 -6.891 -5.441 1.00 87.56 115 GLY A CA 1
ATOM 916 C C . GLY A 1 115 ? 7.276 -6.203 -6.343 1.00 87.56 115 GLY A C 1
ATOM 917 O O . GLY A 1 115 ? 7.517 -5.094 -6.833 1.00 87.56 115 GLY A O 1
ATOM 918 N N . TYR A 1 116 ? 6.135 -6.867 -6.533 1.00 89.69 116 TYR A N 1
ATOM 919 C CA . TYR A 1 116 ? 4.959 -6.282 -7.178 1.00 89.69 116 TYR A CA 1
ATOM 920 C C . TYR A 1 116 ? 4.251 -5.321 -6.227 1.00 89.69 116 TYR A C 1
ATOM 922 O O . TYR A 1 116 ? 4.518 -5.305 -5.024 1.00 89.69 116 TYR A O 1
ATOM 930 N N . VAL A 1 117 ? 3.321 -4.528 -6.749 1.00 90.94 117 VAL A N 1
ATOM 931 C CA . VAL A 1 117 ? 2.387 -3.793 -5.894 1.00 90.94 117 VAL A CA 1
ATOM 932 C C . VAL A 1 117 ? 1.284 -4.748 -5.458 1.00 90.94 117 VAL A C 1
ATOM 934 O O . VAL A 1 117 ? 0.582 -5.317 -6.291 1.00 90.94 117 VAL A O 1
ATOM 937 N N . GLY A 1 118 ? 1.155 -4.929 -4.147 1.00 92.50 118 GLY A N 1
ATOM 938 C CA . GLY A 1 118 ? 0.044 -5.633 -3.524 1.00 92.50 118 GLY A CA 1
ATOM 939 C C . GLY A 1 118 ? -0.771 -4.691 -2.649 1.00 92.50 118 GLY A C 1
ATOM 940 O O . GLY A 1 118 ? -0.265 -3.673 -2.162 1.00 92.50 118 GLY A O 1
ATOM 941 N N . ALA A 1 119 ? -2.027 -5.056 -2.429 1.00 93.25 119 ALA A N 1
ATOM 942 C CA . ALA A 1 119 ? -2.900 -4.395 -1.476 1.00 93.25 119 ALA A CA 1
ATOM 943 C C . ALA A 1 119 ? -3.618 -5.409 -0.592 1.00 93.25 119 ALA A C 1
ATOM 945 O O . ALA A 1 119 ? -3.624 -6.612 -0.862 1.00 93.25 119 ALA A O 1
ATOM 946 N N . ALA A 1 120 ? -4.188 -4.931 0.504 1.00 93.88 120 ALA A N 1
ATOM 947 C CA . ALA A 1 120 ? -5.045 -5.747 1.338 1.00 93.88 120 ALA A CA 1
ATOM 948 C C . ALA A 1 120 ? -6.124 -4.915 2.018 1.00 93.88 120 ALA A C 1
ATOM 950 O O . ALA A 1 120 ? -5.825 -3.866 2.586 1.00 93.88 120 ALA A O 1
ATOM 951 N N . PHE A 1 121 ? -7.353 -5.412 1.994 1.00 93.56 121 PHE A N 1
ATOM 952 C CA . PHE A 1 121 ? -8.520 -4.758 2.569 1.00 93.56 121 PHE A CA 1
ATOM 953 C C . PHE A 1 121 ? -9.064 -5.542 3.766 1.00 93.56 121 PHE A C 1
ATOM 955 O O . PHE A 1 121 ? -9.032 -6.773 3.773 1.00 93.56 121 PHE A O 1
ATOM 962 N N . SER A 1 122 ? -9.560 -4.837 4.781 1.00 92.19 122 SER A N 1
ATOM 963 C CA . SER A 1 122 ? -10.270 -5.431 5.910 1.00 92.19 122 SER A CA 1
ATOM 964 C C . SER A 1 122 ? -11.249 -4.448 6.533 1.00 92.19 122 SER A C 1
ATOM 966 O O . SER A 1 122 ? -10.830 -3.400 7.008 1.00 92.19 122 SER A O 1
ATOM 968 N N . GLU A 1 123 ? -12.517 -4.821 6.662 1.00 90.75 123 GLU A N 1
ATOM 969 C CA . GLU A 1 123 ? -13.508 -4.010 7.383 1.00 90.75 123 GLU A CA 1
ATOM 970 C C . GLU A 1 123 ? -13.149 -3.831 8.870 1.00 90.75 123 GLU A C 1
ATOM 972 O O . GLU A 1 123 ? -13.294 -2.749 9.435 1.00 90.75 123 GLU A O 1
ATOM 977 N N . THR A 1 124 ? -12.644 -4.892 9.511 1.00 86.38 124 THR A N 1
ATOM 978 C CA . THR A 1 124 ? -12.472 -4.959 10.975 1.00 86.38 124 THR A CA 1
ATOM 979 C C . THR A 1 124 ? -11.016 -4.957 11.435 1.00 86.38 124 THR A C 1
ATOM 981 O O . THR A 1 124 ? -10.734 -4.726 12.609 1.00 86.38 124 THR A O 1
ATOM 984 N N . GLY A 1 125 ? -10.075 -5.235 10.533 1.00 87.25 125 GLY A N 1
ATOM 985 C CA . GLY A 1 125 ? -8.667 -5.468 10.854 1.00 87.25 125 GLY A CA 1
ATOM 986 C C . GLY A 1 125 ? -8.364 -6.877 11.384 1.00 87.25 125 GLY A C 1
ATOM 987 O O . GLY A 1 125 ? -7.206 -7.172 11.672 1.00 87.25 125 GLY A O 1
ATOM 988 N N . GLU A 1 126 ? -9.361 -7.763 11.504 1.00 85.94 126 GLU A N 1
ATOM 989 C CA . GLU A 1 126 ? -9.171 -9.143 11.987 1.00 85.94 126 GLU A CA 1
ATOM 990 C C . GLU A 1 126 ? -8.789 -10.127 10.874 1.00 85.94 126 GLU A C 1
ATOM 992 O O . GLU A 1 126 ? -8.099 -11.118 11.117 1.00 85.94 126 GLU A O 1
ATOM 997 N N . ARG A 1 127 ? -9.228 -9.859 9.640 1.00 86.56 127 ARG A N 1
ATOM 998 C CA . ARG A 1 127 ? -8.916 -10.664 8.455 1.00 86.56 127 ARG A CA 1
ATOM 999 C C . ARG A 1 127 ? -8.796 -9.770 7.237 1.00 86.56 127 ARG A C 1
ATOM 1001 O O . ARG A 1 127 ? -9.672 -8.943 7.011 1.00 86.56 127 ARG A O 1
ATOM 1008 N N . PHE A 1 128 ? -7.757 -9.990 6.443 1.00 91.88 128 PHE A N 1
ATOM 1009 C CA . PHE A 1 128 ? -7.496 -9.217 5.239 1.00 91.88 128 PHE A CA 1
ATOM 1010 C C . PHE A 1 128 ? -7.739 -10.043 3.974 1.00 91.88 128 PHE A C 1
ATOM 1012 O O . PHE A 1 128 ? -7.280 -11.181 3.881 1.00 91.88 128 PHE A O 1
ATOM 1019 N N . VAL A 1 129 ? -8.438 -9.454 3.008 1.00 92.31 129 VAL A N 1
ATOM 1020 C CA . VAL A 1 129 ? -8.498 -9.923 1.618 1.00 92.31 129 VAL A CA 1
ATOM 1021 C C . VAL A 1 129 ? -7.335 -9.283 0.871 1.00 92.31 129 VAL A C 1
ATOM 1023 O O . VAL A 1 129 ? -7.120 -8.080 1.006 1.00 92.31 129 VAL A O 1
ATOM 1026 N N . THR A 1 130 ? -6.551 -10.067 0.132 1.00 92.75 130 THR A N 1
ATOM 1027 C CA . THR A 1 130 ? -5.345 -9.584 -0.551 1.00 92.75 130 THR A CA 1
ATOM 1028 C C . THR A 1 130 ? -5.550 -9.459 -2.053 1.00 92.75 130 THR A C 1
ATOM 1030 O O . THR A 1 130 ? -6.140 -10.322 -2.697 1.00 92.75 130 THR A O 1
ATOM 1033 N N . TYR A 1 131 ? -4.982 -8.397 -2.617 1.00 91.62 131 TYR A N 1
ATOM 1034 C CA . TYR A 1 131 ? -4.957 -8.122 -4.046 1.00 91.62 131 TYR A CA 1
ATOM 1035 C C . TYR A 1 131 ? -3.508 -8.106 -4.514 1.00 91.62 131 TYR A C 1
ATOM 1037 O O . TYR A 1 131 ? -2.653 -7.443 -3.920 1.00 91.62 131 TYR A O 1
ATOM 1045 N N . SER A 1 132 ? -3.229 -8.871 -5.561 1.00 90.56 132 SER A N 1
ATOM 1046 C CA . SER A 1 132 ? -1.871 -9.201 -5.990 1.00 90.56 132 SER A CA 1
ATOM 1047 C C . SER A 1 132 ? -1.566 -8.594 -7.349 1.00 90.56 132 SER A C 1
ATOM 1049 O O . SER A 1 132 ? -2.468 -8.447 -8.168 1.00 90.56 132 SER A O 1
ATOM 1051 N N . HIS A 1 133 ? -0.288 -8.314 -7.609 1.00 89.19 133 HIS A N 1
ATOM 1052 C CA . HIS A 1 133 ? 0.189 -7.929 -8.941 1.00 89.19 133 HIS A CA 1
ATOM 1053 C C . HIS A 1 133 ? -0.577 -6.737 -9.562 1.00 89.19 133 HIS A C 1
ATOM 1055 O O . HIS A 1 133 ? -0.904 -6.723 -10.746 1.00 89.19 133 HIS A O 1
ATOM 1061 N N . LEU A 1 134 ? -0.862 -5.708 -8.755 1.00 90.25 134 LEU A N 1
ATOM 1062 C CA . LEU A 1 134 ? -1.668 -4.545 -9.156 1.00 90.25 134 LEU A CA 1
ATOM 1063 C C . LEU A 1 134 ? -1.012 -3.672 -10.235 1.00 90.25 134 LEU A C 1
ATOM 1065 O O . LEU A 1 134 ? -1.679 -2.872 -10.883 1.00 90.25 134 LEU A O 1
ATOM 1069 N N . ASN A 1 135 ? 0.294 -3.820 -10.432 1.00 87.94 135 ASN A N 1
ATOM 1070 C CA . ASN A 1 135 ? 1.086 -3.079 -11.403 1.00 87.94 135 ASN A CA 1
ATOM 1071 C C . ASN A 1 135 ? 1.353 -3.865 -12.702 1.00 87.94 135 ASN A C 1
ATOM 1073 O O . ASN A 1 135 ? 2.366 -3.633 -13.350 1.00 87.94 135 ASN A O 1
ATOM 1077 N N . PHE A 1 136 ? 0.458 -4.779 -13.095 1.00 80.75 136 PHE A N 1
ATOM 1078 C CA . PHE A 1 136 ? 0.629 -5.685 -14.244 1.00 80.75 136 PHE A CA 1
ATOM 1079 C C . PHE A 1 136 ? 0.695 -5.018 -15.633 1.00 80.75 136 PHE A C 1
ATOM 1081 O O . PHE A 1 136 ? 0.926 -5.704 -16.628 1.00 80.75 136 PHE A O 1
ATOM 1088 N N . VAL A 1 137 ? 0.449 -3.706 -15.730 1.00 72.00 137 VAL A N 1
ATOM 1089 C CA . VAL A 1 137 ? 0.287 -2.993 -17.006 1.00 72.00 137 VAL A CA 1
ATOM 1090 C C . VAL A 1 137 ? 1.502 -2.113 -17.311 1.00 72.00 137 VAL A C 1
ATOM 1092 O O . VAL A 1 137 ? 1.930 -1.301 -16.492 1.00 72.00 137 VAL A O 1
ATOM 1095 N N . GLU A 1 138 ? 2.016 -2.242 -18.534 1.00 65.44 138 GLU A N 1
ATOM 1096 C CA . GLU A 1 138 ? 3.030 -1.363 -19.130 1.00 65.44 138 GLU A CA 1
ATOM 1097 C C . GLU A 1 138 ? 2.593 0.120 -19.144 1.00 65.44 138 GLU A C 1
ATOM 1099 O O . GLU A 1 138 ? 1.397 0.409 -19.221 1.00 65.44 138 GLU A O 1
ATOM 1104 N N . PRO A 1 139 ? 3.520 1.103 -19.081 1.00 59.22 139 PRO A N 1
ATOM 1105 C CA . PRO A 1 139 ? 4.895 1.073 -19.609 1.00 59.22 139 PRO A CA 1
ATOM 1106 C C . PRO A 1 139 ? 6.018 1.011 -18.556 1.00 59.22 139 PRO A C 1
ATOM 1108 O O . PRO A 1 139 ? 7.141 1.439 -18.835 1.00 59.22 139 PRO A O 1
ATOM 1111 N N . ALA A 1 140 ? 5.724 0.575 -17.333 1.00 67.06 140 ALA A N 1
ATOM 1112 C CA . ALA A 1 140 ? 6.681 0.571 -16.227 1.00 67.06 140 ALA A CA 1
ATOM 1113 C C . ALA A 1 140 ? 7.351 -0.803 -16.022 1.00 67.06 140 ALA A C 1
ATOM 1115 O O . ALA A 1 140 ? 6.932 -1.796 -16.607 1.00 67.06 140 ALA A O 1
ATOM 1116 N N . GLU A 1 141 ? 8.409 -0.860 -15.204 1.00 76.06 141 GLU A N 1
ATOM 1117 C CA . GLU A 1 141 ? 9.190 -2.088 -14.947 1.00 76.06 141 GLU A CA 1
ATOM 1118 C C . GLU A 1 141 ? 8.421 -3.175 -14.174 1.00 76.06 141 GLU A C 1
ATOM 1120 O O . GLU A 1 141 ? 8.973 -4.240 -13.901 1.00 76.06 141 GLU A O 1
ATOM 1125 N N . VAL A 1 142 ? 7.166 -2.923 -13.783 1.00 82.12 142 VAL A N 1
ATOM 1126 C CA . VAL A 1 142 ? 6.351 -3.838 -12.970 1.00 82.12 142 VAL A CA 1
ATOM 1127 C C . VAL A 1 142 ? 7.043 -4.103 -11.619 1.00 82.12 142 VAL A C 1
ATOM 1129 O O . VAL A 1 142 ? 6.892 -5.136 -10.969 1.00 82.12 142 VAL A O 1
ATOM 1132 N N . MET A 1 143 ? 7.781 -3.103 -11.131 1.00 82.88 143 MET A N 1
ATOM 1133 C CA . MET A 1 143 ? 8.583 -3.151 -9.909 1.00 82.88 143 MET A CA 1
ATOM 1134 C C . MET A 1 143 ? 8.203 -1.992 -8.988 1.00 82.88 143 MET A C 1
ATOM 1136 O O . MET A 1 143 ? 8.858 -0.944 -8.942 1.00 82.88 143 MET A O 1
ATOM 1140 N N . GLY A 1 144 ? 7.135 -2.208 -8.218 1.00 83.00 144 GLY A N 1
ATOM 1141 C CA . GLY A 1 144 ? 6.534 -1.211 -7.341 1.00 83.00 144 GLY A CA 1
ATOM 1142 C C . GLY A 1 144 ? 7.507 -0.637 -6.313 1.00 83.00 144 GLY A C 1
ATOM 1143 O O . GLY A 1 144 ? 8.315 -1.345 -5.699 1.00 83.00 144 GLY A O 1
ATOM 1144 N N . ARG A 1 145 ? 7.433 0.672 -6.074 1.00 83.19 145 ARG A N 1
ATOM 1145 C CA . ARG A 1 145 ? 8.229 1.398 -5.078 1.00 83.19 145 ARG A CA 1
ATOM 1146 C C . ARG A 1 145 ? 7.345 2.314 -4.257 1.00 83.19 145 ARG A C 1
ATOM 1148 O O . ARG A 1 145 ? 6.495 3.007 -4.798 1.00 83.19 145 ARG A O 1
ATOM 1155 N N . TYR A 1 146 ? 7.611 2.355 -2.955 1.00 86.56 146 TYR A N 1
ATOM 1156 C CA . TYR A 1 146 ? 6.954 3.282 -2.031 1.00 86.56 146 TYR A CA 1
ATOM 1157 C C . TYR A 1 146 ? 5.410 3.234 -2.082 1.00 86.56 146 TYR A C 1
ATOM 1159 O O . TYR A 1 146 ? 4.783 4.289 -2.183 1.00 86.56 146 TYR A O 1
ATOM 1167 N N . PRO A 1 147 ? 4.789 2.038 -2.033 1.00 89.94 147 PRO A N 1
ATOM 1168 C CA . PRO A 1 147 ? 3.339 1.927 -2.098 1.00 89.94 147 PRO A CA 1
ATOM 1169 C C . PRO A 1 147 ? 2.687 2.612 -0.890 1.00 89.94 147 PRO A C 1
ATOM 1171 O O . PRO A 1 147 ? 3.155 2.488 0.243 1.00 89.94 147 PRO A O 1
ATOM 1174 N N . SER A 1 148 ? 1.614 3.347 -1.153 1.00 91.25 148 SER A N 1
ATOM 1175 C CA . SER A 1 148 ? 0.790 4.045 -0.171 1.00 91.25 148 SER A CA 1
ATOM 1176 C C . SER A 1 148 ? -0.682 3.768 -0.451 1.00 91.25 148 SER A C 1
ATOM 1178 O O . SER A 1 148 ? -1.086 3.659 -1.606 1.00 91.25 148 SER A O 1
ATOM 1180 N N . ALA A 1 149 ? -1.472 3.656 0.607 1.00 92.38 149 ALA A N 1
ATOM 1181 C CA . ALA A 1 149 ? -2.903 3.440 0.556 1.00 92.38 149 ALA A CA 1
ATOM 1182 C C . ALA A 1 149 ? -3.639 4.713 0.980 1.00 92.38 149 ALA A C 1
ATOM 1184 O O . ALA A 1 149 ? -3.232 5.400 1.920 1.00 92.38 149 ALA A O 1
ATOM 1185 N N . VAL A 1 150 ? -4.745 5.010 0.306 1.00 91.88 150 VAL A N 1
ATOM 1186 C CA . VAL A 1 150 ? -5.651 6.106 0.646 1.00 91.88 150 VAL A CA 1
ATOM 1187 C C . VAL A 1 150 ? -7.066 5.550 0.683 1.00 91.88 150 VAL A C 1
ATOM 1189 O O . VAL A 1 150 ? -7.589 5.112 -0.340 1.00 91.88 150 VAL A O 1
ATOM 1192 N N . GLY A 1 151 ? -7.684 5.575 1.863 1.00 90.19 151 GLY A N 1
ATOM 1193 C CA . GLY A 1 151 ? -9.101 5.272 2.006 1.00 90.19 151 GLY A CA 1
ATOM 1194 C C . GLY A 1 151 ? -9.955 6.440 1.508 1.00 90.19 151 GLY A C 1
ATOM 1195 O O . GLY A 1 151 ? -10.199 7.383 2.259 1.00 90.19 151 GLY A O 1
ATOM 1196 N N . GLY A 1 152 ? -10.367 6.411 0.238 1.00 87.12 152 GLY A N 1
ATOM 1197 C CA . GLY A 1 152 ? -11.314 7.378 -0.321 1.00 87.12 152 GLY A CA 1
ATOM 1198 C C . GLY A 1 152 ? -12.750 7.148 0.161 1.00 87.12 152 GLY A C 1
ATOM 1199 O O . GLY A 1 152 ? -13.053 6.145 0.798 1.00 87.12 152 GLY A O 1
ATOM 1200 N N . ILE A 1 153 ? -13.655 8.076 -0.152 1.00 86.19 153 ILE A N 1
ATOM 1201 C CA . ILE A 1 153 ? -15.063 7.974 0.273 1.00 86.19 153 ILE A CA 1
ATOM 1202 C C . ILE A 1 153 ? -15.737 6.762 -0.385 1.00 86.19 153 ILE A C 1
ATOM 1204 O O . ILE A 1 153 ? -16.329 5.935 0.298 1.00 86.19 153 ILE A O 1
ATOM 1208 N N . GLU A 1 154 ? -15.601 6.641 -1.707 1.00 86.12 154 GLU A N 1
ATOM 1209 C CA . GLU A 1 154 ? -16.223 5.561 -2.486 1.00 86.12 154 GLU A CA 1
ATOM 1210 C C . GLU A 1 154 ? -15.247 4.410 -2.755 1.00 86.12 154 GLU A C 1
ATOM 1212 O O . GLU A 1 154 ? -15.610 3.246 -2.623 1.00 86.12 154 GLU A O 1
ATOM 1217 N N . TYR A 1 155 ? -13.991 4.726 -3.085 1.00 91.75 155 TYR A N 1
ATOM 1218 C CA . TYR A 1 155 ? -13.006 3.738 -3.529 1.00 91.75 155 TYR A CA 1
ATOM 1219 C C . TYR A 1 155 ? -11.707 3.821 -2.724 1.00 91.75 155 TYR A C 1
ATOM 1221 O O . TYR A 1 155 ? -11.274 4.925 -2.362 1.00 91.75 155 TYR A O 1
ATOM 1229 N N . PRO A 1 156 ? -11.036 2.684 -2.482 1.00 92.75 156 PRO A N 1
ATOM 1230 C CA . PRO A 1 156 ? -9.654 2.689 -2.045 1.00 92.75 156 PRO A CA 1
ATOM 1231 C C . PRO A 1 156 ? -8.736 3.058 -3.214 1.00 92.75 156 PRO A C 1
ATOM 1233 O O . PRO A 1 156 ? -8.935 2.616 -4.346 1.00 92.75 156 PRO A O 1
ATOM 1236 N N . TYR A 1 157 ? -7.681 3.814 -2.925 1.00 92.62 157 TYR A N 1
ATOM 1237 C CA . TYR A 1 157 ? -6.618 4.092 -3.886 1.00 92.62 157 TYR A CA 1
ATOM 1238 C C . TYR A 1 157 ? -5.296 3.542 -3.383 1.00 92.62 157 TYR A C 1
ATOM 1240 O O . TYR A 1 157 ? -4.906 3.761 -2.233 1.00 92.62 157 TYR A O 1
ATOM 1248 N N . ILE A 1 158 ? -4.576 2.879 -4.276 1.00 92.81 158 ILE A N 1
ATOM 1249 C CA . ILE A 1 158 ? -3.202 2.450 -4.049 1.00 92.81 158 ILE A CA 1
ATOM 1250 C C . ILE A 1 158 ? -2.326 3.278 -4.966 1.00 92.81 158 ILE A C 1
ATOM 1252 O O . ILE A 1 158 ? -2.561 3.302 -6.167 1.00 92.81 158 ILE A O 1
ATOM 1256 N N . VAL A 1 159 ? -1.337 3.965 -4.403 1.00 91.19 159 VAL A N 1
ATOM 1257 C CA . VAL A 1 159 ? -0.428 4.865 -5.118 1.00 91.19 159 VAL A CA 1
ATOM 1258 C C . VAL A 1 159 ? 0.998 4.382 -4.925 1.00 91.19 159 VAL A C 1
ATOM 1260 O O . VAL A 1 159 ? 1.388 4.023 -3.817 1.00 91.19 159 VAL A O 1
ATOM 1263 N N . TRP A 1 160 ? 1.799 4.377 -5.980 1.00 88.94 160 TRP A N 1
ATOM 1264 C CA . TR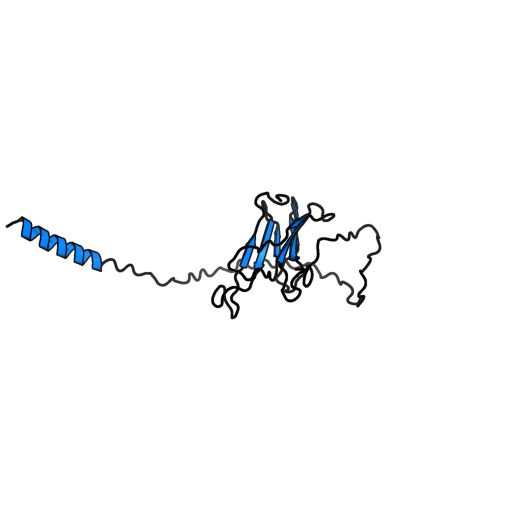P A 1 160 ? 3.197 3.962 -5.919 1.00 88.94 160 TRP A CA 1
ATOM 1265 C C . TRP A 1 160 ? 4.024 4.674 -6.985 1.00 88.94 160 TRP A C 1
ATOM 1267 O O . TRP A 1 160 ? 3.500 5.382 -7.839 1.00 88.94 160 TRP A O 1
ATOM 1277 N N . ASN A 1 161 ? 5.335 4.472 -6.938 1.00 84.00 161 ASN A N 1
ATOM 1278 C CA . ASN A 1 161 ? 6.260 4.888 -7.983 1.00 84.00 161 ASN A CA 1
ATOM 1279 C C . ASN A 1 161 ? 6.912 3.662 -8.609 1.00 84.00 161 ASN A C 1
ATOM 1281 O O . ASN A 1 161 ? 7.125 2.657 -7.935 1.00 84.00 161 ASN A O 1
ATOM 1285 N N . GLU A 1 162 ? 7.328 3.777 -9.860 1.00 83.31 162 GLU A N 1
ATOM 1286 C CA . GLU A 1 162 ? 8.192 2.802 -10.527 1.00 83.31 162 GLU A CA 1
ATOM 1287 C C . GLU A 1 162 ? 9.284 3.533 -11.285 1.00 83.31 162 GLU A C 1
ATOM 1289 O O . GLU A 1 162 ? 9.145 4.724 -11.582 1.00 83.31 162 GLU A O 1
ATOM 1294 N N . TYR A 1 163 ? 10.371 2.830 -11.598 1.00 80.56 163 TYR A N 1
ATOM 1295 C CA . TYR A 1 163 ? 11.235 3.331 -12.652 1.00 80.56 163 TYR A CA 1
ATOM 1296 C C . TYR A 1 163 ? 10.481 3.277 -13.972 1.00 80.56 163 TYR A C 1
ATOM 1298 O O . TYR A 1 163 ? 9.695 2.372 -14.253 1.00 80.56 163 TYR A O 1
ATOM 1306 N N . THR A 1 164 ? 10.699 4.323 -14.749 1.00 78.06 164 THR A N 1
ATOM 1307 C CA . THR A 1 164 ? 10.174 4.443 -16.103 1.00 78.06 164 THR A CA 1
ATOM 1308 C C . THR A 1 164 ? 11.355 4.722 -17.020 1.00 78.06 164 THR A C 1
ATOM 1310 O O . THR A 1 164 ? 12.470 4.934 -16.552 1.00 78.06 164 THR A O 1
ATOM 1313 N N . GLN A 1 165 ? 11.128 4.785 -18.327 1.00 73.62 165 GLN A N 1
ATOM 1314 C CA . GLN A 1 165 ? 12.189 5.146 -19.268 1.00 73.62 165 GLN A C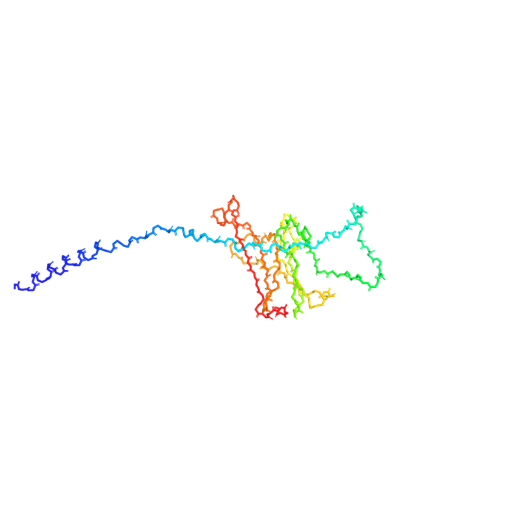A 1
ATOM 1315 C C . GLN A 1 165 ? 12.867 6.479 -18.888 1.00 73.62 165 GLN A C 1
ATOM 1317 O O . GLN A 1 165 ? 12.211 7.415 -18.411 1.00 73.62 165 GLN A O 1
ATOM 1322 N N . THR A 1 166 ? 14.180 6.573 -19.116 1.00 71.12 166 THR A N 1
ATOM 1323 C CA . THR A 1 166 ? 14.971 7.790 -18.882 1.00 71.12 166 THR A CA 1
ATOM 1324 C C . THR A 1 166 ? 14.311 8.996 -19.558 1.00 71.12 166 THR A C 1
ATOM 1326 O O . THR A 1 166 ? 13.965 8.953 -20.736 1.00 71.12 166 THR A O 1
ATOM 1329 N N . GLY A 1 167 ? 14.110 10.081 -18.804 1.00 67.81 167 GLY A N 1
ATOM 1330 C CA . GLY A 1 167 ? 13.448 11.300 -19.293 1.00 67.81 167 GLY A CA 1
ATOM 1331 C C . GLY A 1 167 ? 11.927 11.356 -19.087 1.00 67.81 167 GLY A C 1
ATOM 1332 O O . GLY A 1 167 ? 11.317 12.393 -19.342 1.00 67.81 167 GLY A O 1
ATOM 1333 N N . SER A 1 168 ? 11.299 10.299 -18.565 1.00 71.56 168 SER A N 1
ATOM 1334 C CA . SER A 1 168 ? 9.892 10.307 -18.146 1.00 71.56 168 SER A CA 1
ATOM 1335 C C . SER A 1 168 ? 9.775 10.527 -16.633 1.00 71.56 168 SER A C 1
ATOM 1337 O O . SER A 1 168 ? 10.340 9.773 -15.856 1.00 71.56 168 SER A O 1
ATOM 1339 N N . GLY A 1 169 ? 9.029 11.544 -16.187 1.00 67.81 169 GLY A N 1
ATOM 1340 C CA . GLY A 1 169 ? 8.679 11.721 -14.766 1.00 67.81 169 GLY A CA 1
ATOM 1341 C C . GLY A 1 169 ? 9.765 12.316 -13.845 1.00 67.81 169 GLY A C 1
ATOM 1342 O O . GLY A 1 169 ? 9.442 12.783 -12.758 1.00 67.81 169 GLY A O 1
ATOM 1343 N N . GLY A 1 170 ? 11.008 12.439 -14.328 1.00 67.00 170 GLY A N 1
ATOM 1344 C CA . GLY A 1 170 ? 12.103 13.183 -13.682 1.00 67.00 170 GLY A CA 1
ATOM 1345 C C . GLY A 1 170 ? 13.186 12.293 -13.058 1.00 67.00 170 GLY A C 1
ATOM 1346 O O . GLY A 1 170 ? 12.916 11.171 -12.660 1.00 67.00 170 GLY A O 1
ATOM 1347 N N . GLY A 1 171 ? 14.426 12.793 -12.974 1.00 71.69 171 GLY A N 1
ATOM 1348 C CA . GLY A 1 171 ? 15.584 12.036 -12.468 1.00 71.69 171 GLY A CA 1
ATOM 1349 C C . GLY A 1 171 ? 16.224 11.082 -13.491 1.00 71.69 171 GLY A C 1
ATOM 1350 O O . GLY A 1 171 ? 15.756 10.947 -14.619 1.00 71.69 171 GLY A O 1
ATOM 1351 N N . GLU A 1 172 ? 17.322 10.434 -13.091 1.00 74.88 172 GLU A N 1
ATOM 1352 C CA . GLU A 1 172 ? 18.153 9.574 -13.958 1.00 74.88 172 GLU A CA 1
ATOM 1353 C C . GLU A 1 172 ? 17.429 8.293 -14.410 1.00 74.88 172 GLU A C 1
ATOM 1355 O O . GLU A 1 172 ? 17.532 7.889 -15.566 1.00 74.88 172 GLU A O 1
ATOM 1360 N N . ASN A 1 173 ? 16.599 7.724 -13.533 1.00 75.19 173 ASN A N 1
ATOM 1361 C CA . ASN A 1 173 ? 15.811 6.511 -13.795 1.00 75.19 173 ASN A CA 1
ATOM 1362 C C . ASN A 1 173 ? 14.335 6.820 -14.116 1.00 75.19 173 ASN A C 1
ATOM 1364 O O . ASN A 1 173 ? 13.459 5.963 -13.976 1.00 75.19 173 ASN A O 1
ATOM 1368 N N . GLY A 1 174 ? 14.046 8.081 -14.455 1.00 78.44 174 GLY A N 1
ATOM 1369 C CA . GLY A 1 174 ? 12.683 8.585 -14.534 1.00 78.44 174 GLY A CA 1
ATOM 1370 C C . GLY A 1 174 ? 11.888 8.384 -13.235 1.00 78.44 174 GLY A C 1
ATOM 1371 O O . GLY A 1 174 ? 12.446 8.229 -12.145 1.00 78.44 174 GLY A O 1
ATOM 1372 N N . GLY A 1 175 ? 10.566 8.345 -13.375 1.00 74.69 175 GLY A N 1
ATOM 1373 C CA . GLY A 1 175 ? 9.645 7.952 -12.314 1.00 74.69 175 GLY A CA 1
ATOM 1374 C C . GLY A 1 175 ? 8.368 8.775 -12.317 1.00 74.69 175 GLY A C 1
ATOM 1375 O O . GLY A 1 175 ? 8.402 9.996 -12.203 1.00 74.69 175 GLY A O 1
ATOM 1376 N N . ARG A 1 176 ? 7.220 8.110 -12.441 1.00 76.62 176 ARG A N 1
ATOM 1377 C CA . ARG A 1 176 ? 5.899 8.743 -12.333 1.00 76.62 176 ARG A CA 1
ATOM 1378 C C . ARG A 1 176 ? 5.135 8.153 -11.152 1.00 76.62 176 ARG A C 1
ATOM 1380 O O . ARG A 1 176 ? 5.346 6.977 -10.849 1.00 76.62 176 ARG A O 1
ATOM 1387 N N . PRO A 1 177 ? 4.245 8.936 -10.519 1.00 82.56 177 PRO A N 1
ATOM 1388 C CA . PRO A 1 177 ? 3.245 8.362 -9.641 1.00 82.56 177 PRO A CA 1
ATOM 1389 C C . PRO A 1 177 ? 2.266 7.538 -10.479 1.00 82.56 177 PRO A C 1
ATOM 1391 O O . PRO A 1 177 ? 1.717 8.021 -11.473 1.00 82.56 177 PRO A O 1
ATOM 1394 N N . PHE A 1 178 ? 2.056 6.302 -10.060 1.00 87.69 178 PHE A N 1
ATOM 1395 C CA . PHE A 1 178 ? 1.032 5.399 -10.558 1.00 87.69 178 PHE A CA 1
ATOM 1396 C C . PHE A 1 178 ? -0.011 5.199 -9.475 1.00 87.69 178 PHE A C 1
ATOM 1398 O O . PHE A 1 178 ? 0.287 5.322 -8.284 1.00 87.69 178 PHE A O 1
ATOM 1405 N N . TYR A 1 179 ? -1.235 4.905 -9.889 1.00 90.69 179 TYR A N 1
ATOM 1406 C CA . TYR A 1 179 ? -2.295 4.572 -8.962 1.00 90.69 179 TYR A CA 1
ATOM 1407 C C . TYR A 1 179 ? -3.258 3.559 -9.567 1.00 90.69 179 TYR A C 1
ATOM 1409 O O . TYR A 1 179 ? -3.385 3.455 -10.786 1.00 90.69 179 TYR A O 1
ATOM 1417 N N . THR A 1 180 ? -3.943 2.832 -8.695 1.00 90.44 180 THR A N 1
ATOM 1418 C CA . THR A 1 180 ? -5.060 1.958 -9.039 1.00 90.44 180 THR A CA 1
ATOM 1419 C C . THR A 1 180 ? -6.162 2.112 -8.001 1.00 90.44 180 THR A C 1
ATOM 1421 O O . THR A 1 180 ? -5.915 2.593 -6.889 1.00 90.44 180 THR A O 1
ATOM 1424 N N . TRP A 1 181 ? -7.369 1.719 -8.380 1.00 91.44 181 TRP A N 1
ATOM 1425 C CA . TRP A 1 181 ? -8.547 1.654 -7.530 1.00 91.44 181 TRP A CA 1
ATOM 1426 C C . TRP A 1 181 ? -9.387 0.448 -7.944 1.00 91.44 181 TRP A C 1
ATOM 1428 O O . TRP A 1 181 ? -9.281 -0.031 -9.075 1.00 91.44 181 TRP A O 1
ATOM 1438 N N . ASP A 1 182 ? -10.219 -0.030 -7.030 1.00 86.62 182 ASP A N 1
ATOM 1439 C CA . ASP A 1 182 ? -11.168 -1.106 -7.296 1.00 86.62 182 ASP A CA 1
ATOM 1440 C C . ASP A 1 182 ? -12.510 -0.499 -7.734 1.00 86.62 182 ASP A C 1
ATOM 1442 O O . ASP A 1 182 ? -13.033 0.397 -7.078 1.00 86.62 182 ASP A O 1
ATOM 1446 N N . GLN A 1 183 ? -13.051 -0.932 -8.877 1.00 84.00 183 GLN A N 1
ATOM 1447 C CA . GLN A 1 183 ? -14.335 -0.439 -9.393 1.00 84.00 183 GLN A CA 1
ATOM 1448 C C . GLN A 1 183 ? -15.543 -1.022 -8.650 1.00 84.00 183 GLN A C 1
ATOM 1450 O O . GLN A 1 183 ? -16.630 -0.454 -8.736 1.00 84.00 183 GLN A O 1
ATOM 1455 N N . GLY A 1 184 ? -15.367 -2.120 -7.916 1.00 81.62 184 GLY A N 1
ATOM 1456 C CA . GLY A 1 184 ? -16.379 -2.711 -7.047 1.00 81.62 184 GLY A CA 1
ATOM 1457 C C . GLY A 1 184 ? -16.357 -2.161 -5.616 1.00 81.62 184 GLY A C 1
ATOM 1458 O O . GLY A 1 184 ? -16.876 -2.815 -4.717 1.00 81.62 184 GLY A O 1
ATOM 1459 N N . TYR A 1 185 ? -15.811 -0.958 -5.398 1.00 85.50 185 TYR A N 1
ATOM 1460 C CA . TYR A 1 185 ? -15.665 -0.314 -4.083 1.00 85.50 185 TYR A CA 1
ATOM 1461 C C . TYR A 1 185 ? -14.552 -0.953 -3.238 1.00 85.50 185 TYR A C 1
ATOM 1463 O O . TYR A 1 185 ? -13.459 -1.170 -3.743 1.00 85.50 185 TYR A O 1
ATOM 1471 N N . TYR A 1 186 ? -14.752 -1.154 -1.935 1.00 79.94 186 TYR A N 1
ATOM 1472 C CA . TYR A 1 186 ? -13.701 -1.642 -1.032 1.00 79.94 186 TYR A CA 1
ATOM 1473 C C . TYR A 1 186 ? -13.569 -3.175 -0.984 1.00 79.94 186 TYR A C 1
ATOM 1475 O O . TYR A 1 186 ? -12.485 -3.680 -0.691 1.00 79.94 186 TYR A O 1
ATOM 1483 N N . ASP A 1 187 ? -14.644 -3.900 -1.298 1.00 71.00 187 ASP A N 1
ATOM 1484 C CA . ASP A 1 187 ? -14.728 -5.372 -1.294 1.00 71.00 187 ASP A CA 1
ATOM 1485 C C . ASP A 1 187 ? -15.047 -5.914 -2.703 1.00 71.00 187 ASP A C 1
ATOM 1487 O O . ASP A 1 187 ? -15.714 -6.934 -2.865 1.00 71.00 187 ASP A O 1
ATOM 1491 N N . GLY A 1 188 ? -14.653 -5.163 -3.736 1.00 66.00 188 GLY A N 1
ATOM 1492 C CA . GLY A 1 188 ? -15.133 -5.327 -5.104 1.00 66.00 188 GLY A CA 1
ATOM 1493 C C . GLY A 1 188 ? -14.653 -6.583 -5.814 1.00 66.00 188 GLY A C 1
ATOM 1494 O O . GLY A 1 188 ? -15.434 -7.153 -6.577 1.00 66.00 188 GLY A O 1
ATOM 1495 N N . GLY A 1 189 ? -13.433 -7.037 -5.508 1.00 56.12 189 GLY A N 1
ATOM 1496 C CA . GLY A 1 189 ? -12.868 -8.277 -6.051 1.00 56.12 189 GLY A CA 1
ATOM 1497 C C . GLY A 1 189 ? -12.449 -8.179 -7.510 1.00 56.12 189 GLY A C 1
ATOM 1498 O O . GLY A 1 189 ? -13.337 -8.238 -8.388 1.00 56.12 189 GLY A O 1
#

Secondary structure (DSSP, 8-state):
--HHHHHHHHHHHHHHHHHT------------------------PPPPP---S-----S-------SS--------BTT-SS-SSTT---EEEETTTEEEEEEEEPPSS-SSS--EEEEEEESSSSS-EEE--TT-STTS-S--EEEEEEE-SSSEEEEEEE--STTSSSSTT--EEEEEE-TTTTS--

pLDDT: mean 71.42, std 16.99, range [40.41, 93.88]

Sequence (189 aa):
MKELFFRKYSFILFVCLSVTLLAERPAPNRMQAQIESAAMKLWLEGKPTFIYKKSNSSSLRNYRSSSSVSIVLVDSSRNGYGMVAGNTTPLSYHPENGFIMAYRQWIRDDPTVSGYVGAAFSETGERFVTYSHLNFVEPAEVMGRYPSAVGGIEYPYIVWNEYTQTGSGGGENGGRPFYTWDQGYYDGG

Foldseek 3Di:
DVVVVVVVVVVVVVVVVVVVPPPPPPDPPPPPPVVVPPVPPPPPDDDDDDPPPDDPDPDDPPDPPPPPDADEDAADAQVDQDPPDPPAAQWDADPQFGIKGWGFHDDPVDNPARHAIKMWGDRHVRYTDIDHLPQVDDDFPNGWARWHWDQDPFKIKIKTKGFGPQPACDDRRHIDIDMDIAPCGRPHD

Radius of gyration: 27.66 Å; chains: 1; bounding box: 35×56×97 Å

Organism: NCBI:txid408172